Protein AF-0000000076560215 (afdb_homodimer)

Organism: NCBI:txid1051890

pLDDT: mean 86.24, std 16.16, range [36.88, 98.75]

Nearest PDB structures (foldseek):
  4l82-assembly2_D  TM=8.231E-01  e=1.586E-08  Rickettsia felis URRWXCal2
  2ed4-assembly1_B  TM=7.762E-01  e=2.927E-07  Thermus thermophilus HB8
  2r6v-assembly1_A  TM=8.006E-01  e=4.403E-07  Pyrococcus horikoshii OT3
  1i0s-assembly1_A  TM=8.193E-01  e=6.622E-07  Archaeoglobus fulgidus
  3b5m-assembly2_C  TM=7.493E-01  e=4.544E-04  Rhodopirellula baltica SH 1

Radius of gyration: 20.9 Å; Cα contacts (8 Å, |Δi|>4): 585; chains: 2; bounding box: 35×66×47 Å

Secondary structure (DSSP, 8-state):
--EEEEEESSSSGGGEEEEEESS-EEEE-SSS-EEEEEEESS-HHHHHHHHH--EEEEEEPSSHHHHHHHHHTTSPPPTT--GGGGS-SSS----SEEE-TTS-EEE-SSEEEEEEEEEEEEEEETTEEEEEEE-/--EEEEEESSSSGGGEEEEEESS-EEEE-SSS-EEEEEEESS-HHHHHHHHH--EEEEEEPSSHHHHHHHHHTTSPP-TT--GGGGS-SSSS---SEEEEGGGEEEE-SSEEEEEEEEEEEEEEETTEEEEEEE-

Foldseek 3Di:
DKKKKWFALALDQQRIAMAIFPAWDWDDPPPFTKIKGKDFPPASRVVRCVNGQKMKMFDFAPDPVSVLLNVLRHDGDDPPPGPCVSPPPPDPDDGLWDQDPSSITDGDPRTPDMDIWGWDDWDDDVRMIMTMITD/DKKKKWFALALDQQRIAMAIFPAWDWDDPPPFTKIKGKDFPPASRVVRCVNLQKMKMFDFAPDPVSVVLNVVRHDGDDPPPGPCVSVPPPDVDDGLWDQDPPSITDGDPRTPDMDIWGWDDWDDDVRMIMTMITD

Structure (mmCIF, N/CA/C/O backbone):
data_AF-0000000076560215-model_v1
#
loop_
_entity.id
_entity.type
_entity.pdbx_description
1 polymer 'Flavin reductase like domain-containing protein'
#
loop_
_atom_site.group_PDB
_atom_site.id
_atom_site.type_symbol
_atom_site.label_atom_id
_atom_site.label_alt_id
_atom_site.label_comp_id
_atom_site.label_asym_id
_atom_site.label_entity_id
_atom_site.label_seq_id
_atom_site.pdbx_PDB_ins_code
_atom_site.Cartn_x
_atom_site.Cartn_y
_atom_site.Cartn_z
_atom_site.occupancy
_atom_site.B_iso_or_equiv
_atom_site.auth_seq_id
_atom_site.auth_comp_id
_atom_site.auth_asym_id
_atom_site.auth_atom_id
_atom_site.pdbx_PDB_model_num
ATOM 1 N N . ILE A 1 1 ? 6.961 0.877 -9.594 1 72.88 1 ILE A N 1
ATOM 2 C CA . ILE A 1 1 ? 7.57 -0.447 -9.539 1 72.88 1 ILE A CA 1
ATOM 3 C C . ILE A 1 1 ? 6.508 -1.515 -9.789 1 72.88 1 ILE A C 1
ATOM 5 O O . ILE A 1 1 ? 5.383 -1.404 -9.297 1 72.88 1 ILE A O 1
ATOM 9 N N . VAL A 1 2 ? 6.82 -2.41 -10.797 1 89.69 2 VAL A N 1
ATOM 10 C CA . VAL A 1 2 ? 5.91 -3.512 -11.094 1 89.69 2 VAL A CA 1
ATOM 11 C C . VAL A 1 2 ? 6.359 -4.766 -10.344 1 89.69 2 VAL A C 1
ATOM 13 O O . VAL A 1 2 ? 7.531 -5.148 -10.406 1 89.69 2 VAL A O 1
ATOM 16 N N . VAL A 1 3 ? 5.418 -5.344 -9.594 1 95.75 3 VAL A N 1
ATOM 17 C CA . VAL A 1 3 ? 5.766 -6.492 -8.766 1 95.75 3 VAL A CA 1
ATOM 18 C C . VAL A 1 3 ? 4.82 -7.652 -9.07 1 95.75 3 VAL A C 1
ATOM 20 O O . VAL A 1 3 ? 3.605 -7.469 -9.148 1 95.75 3 VAL A O 1
ATOM 23 N N . ILE A 1 4 ? 5.41 -8.852 -9.273 1 94.88 4 ILE A N 1
ATOM 24 C CA . ILE A 1 4 ? 4.629 -10.07 -9.445 1 94.88 4 ILE A CA 1
ATOM 25 C C . ILE A 1 4 ? 4.895 -11.023 -8.281 1 94.88 4 ILE A C 1
ATOM 27 O O . ILE A 1 4 ? 6.051 -11.273 -7.93 1 94.88 4 ILE A O 1
ATOM 31 N N . LEU A 1 5 ? 3.863 -11.477 -7.723 1 96.19 5 LEU A N 1
ATOM 32 C CA . LEU A 1 5 ? 3.947 -12.461 -6.648 1 96.19 5 LEU A CA 1
ATOM 33 C C . LEU A 1 5 ? 3.637 -13.859 -7.172 1 96.19 5 LEU A C 1
ATOM 35 O O . LEU A 1 5 ? 2.701 -14.039 -7.953 1 96.19 5 LEU A O 1
ATOM 39 N N . THR A 1 6 ? 4.477 -14.844 -6.758 1 94.25 6 THR A N 1
ATOM 40 C CA . THR A 1 6 ? 4.223 -16.234 -7.109 1 94.25 6 THR A CA 1
ATOM 41 C C . THR A 1 6 ? 4.152 -17.109 -5.859 1 94.25 6 THR A C 1
ATOM 43 O O . THR A 1 6 ? 4.84 -16.844 -4.871 1 94.25 6 THR A O 1
ATOM 46 N N . THR A 1 7 ? 3.357 -18.109 -5.949 1 94.25 7 THR A N 1
ATOM 47 C CA . THR A 1 7 ? 3.238 -19.109 -4.898 1 94.25 7 THR A CA 1
ATOM 48 C C . THR A 1 7 ? 2.705 -20.422 -5.457 1 94.25 7 THR A C 1
ATOM 50 O O . THR A 1 7 ? 2.479 -20.547 -6.664 1 94.25 7 THR A O 1
ATOM 53 N N . SER A 1 8 ? 2.719 -21.391 -4.613 1 92.5 8 SER A N 1
ATOM 54 C CA . SER A 1 8 ? 2.189 -22.688 -5.031 1 92.5 8 SER A CA 1
ATOM 55 C C . SER A 1 8 ? 1.945 -23.594 -3.834 1 92.5 8 SER A C 1
ATOM 57 O O . SER A 1 8 ? 2.709 -23.578 -2.865 1 92.5 8 SER A O 1
ATOM 59 N N . THR A 1 9 ? 0.885 -24.406 -3.955 1 93.06 9 THR A N 1
ATOM 60 C CA . THR A 1 9 ? 0.621 -25.391 -2.912 1 93.06 9 THR A CA 1
ATOM 61 C C . THR A 1 9 ? 1.403 -26.688 -3.17 1 93.06 9 THR A C 1
ATOM 63 O O . THR A 1 9 ? 1.522 -27.531 -2.283 1 93.06 9 THR A O 1
ATOM 66 N N . SER A 1 10 ? 1.909 -26.859 -4.352 1 88.06 10 SER A N 1
ATOM 67 C CA . SER A 1 10 ? 2.74 -28.016 -4.707 1 88.06 10 SER A CA 1
ATOM 68 C C . SER A 1 10 ? 3.707 -27.656 -5.836 1 88.06 10 SER A C 1
ATOM 70 O O . SER A 1 10 ? 3.611 -26.594 -6.434 1 88.06 10 SER A O 1
ATOM 72 N N . PRO A 1 11 ? 4.637 -28.562 -6.113 1 84.88 11 PRO A N 1
ATOM 73 C CA . PRO A 1 11 ? 5.582 -28.297 -7.203 1 84.88 11 PRO A CA 1
ATOM 74 C C . PRO A 1 11 ? 4.949 -28.453 -8.586 1 84.88 11 PRO A C 1
ATOM 76 O O . PRO A 1 11 ? 5.559 -28.078 -9.586 1 84.88 11 PRO A O 1
ATOM 79 N N . ASN A 1 12 ? 3.725 -28.938 -8.641 1 84.06 12 ASN A N 1
ATOM 80 C CA . ASN A 1 12 ? 3.025 -29.109 -9.906 1 84.06 12 ASN A CA 1
ATOM 81 C C . ASN A 1 12 ? 2.58 -27.766 -10.484 1 84.06 12 ASN A C 1
ATOM 83 O O . ASN A 1 12 ? 1.913 -26.984 -9.805 1 84.06 12 ASN A O 1
ATOM 87 N N . PRO A 1 13 ? 2.936 -27.562 -11.75 1 83.62 13 PRO A N 1
ATOM 88 C CA . PRO A 1 13 ? 2.609 -26.281 -12.367 1 83.62 13 PRO A CA 1
ATOM 89 C C . PRO A 1 13 ? 1.118 -25.953 -12.305 1 83.62 13 PRO A C 1
ATOM 91 O O . PRO A 1 13 ? 0.738 -24.781 -12.289 1 83.62 13 PRO A O 1
ATOM 94 N N . ARG A 1 14 ? 0.317 -26.953 -12.281 1 82.88 14 ARG A N 1
ATOM 95 C CA . ARG A 1 14 ? -1.124 -26.734 -12.203 1 82.88 14 ARG A CA 1
ATOM 96 C C 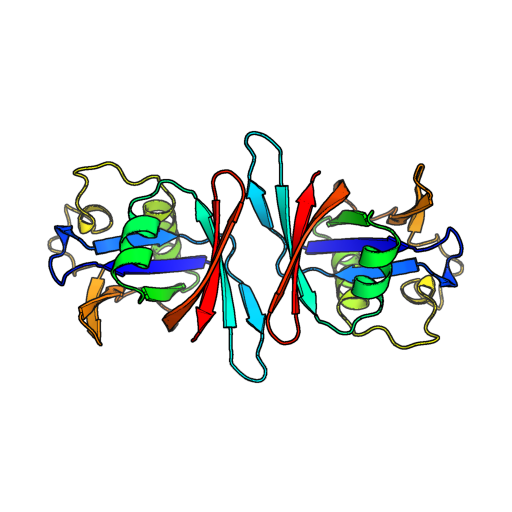. ARG A 1 14 ? -1.5 -26 -10.922 1 82.88 14 ARG A C 1
ATOM 98 O O . ARG A 1 14 ? -2.572 -25.391 -10.836 1 82.88 14 ARG A O 1
ATOM 105 N N . ASP A 1 15 ? -0.635 -26.016 -9.938 1 87.5 15 ASP A N 1
ATOM 106 C CA . ASP A 1 15 ? -0.91 -25.406 -8.633 1 87.5 15 ASP A CA 1
ATOM 107 C C . ASP A 1 15 ? -0.19 -24.078 -8.484 1 87.5 15 ASP A C 1
ATOM 109 O O . ASP A 1 15 ? -0.291 -23.422 -7.441 1 87.5 15 ASP A O 1
ATOM 113 N N . TRP A 1 16 ? 0.539 -23.688 -9.562 1 89.31 16 TRP A N 1
ATOM 114 C CA . TRP A 1 16 ? 1.247 -22.406 -9.516 1 89.31 16 TRP A CA 1
ATOM 115 C C . TRP A 1 16 ? 0.273 -21.25 -9.633 1 89.31 16 TRP A C 1
ATOM 117 O O . TRP A 1 16 ? -0.687 -21.297 -10.406 1 89.31 16 TRP A O 1
ATOM 127 N N . ARG A 1 17 ? 0.495 -20.281 -8.828 1 90.75 17 ARG A N 1
ATOM 128 C CA . ARG A 1 17 ? -0.299 -19.062 -8.844 1 90.75 17 ARG A CA 1
ATOM 129 C C . ARG A 1 17 ? 0.597 -17.828 -8.922 1 90.75 17 ARG A C 1
ATOM 131 O O . ARG A 1 17 ? 1.689 -17.812 -8.352 1 90.75 17 ARG A O 1
ATOM 138 N N . ALA A 1 18 ? 0.08 -16.844 -9.602 1 92.69 18 ALA A N 1
ATOM 139 C CA . ALA A 1 18 ? 0.77 -15.562 -9.688 1 92.69 18 ALA A CA 1
ATOM 140 C C . ALA A 1 18 ? -0.226 -14.414 -9.758 1 92.69 18 ALA A C 1
ATOM 142 O O . ALA A 1 18 ? -1.335 -14.57 -10.273 1 92.69 18 ALA A O 1
ATOM 143 N N . ILE A 1 19 ? 0.22 -13.336 -9.258 1 92.88 19 ILE A N 1
ATOM 144 C CA . ILE A 1 19 ? -0.602 -12.133 -9.344 1 92.88 19 ILE A CA 1
ATOM 145 C C . ILE A 1 19 ? 0.296 -10.898 -9.438 1 92.88 19 ILE A C 1
ATOM 147 O O . ILE A 1 19 ? 1.356 -10.852 -8.812 1 92.88 19 ILE A O 1
ATOM 151 N N . THR A 1 20 ? -0.086 -9.969 -10.219 1 94.38 20 THR A N 1
ATOM 152 C CA . THR A 1 20 ? 0.551 -8.656 -10.227 1 94.38 20 THR A CA 1
ATOM 153 C C . THR A 1 20 ? 0.022 -7.797 -9.078 1 94.38 20 THR A C 1
ATOM 155 O O . THR A 1 20 ? -1.19 -7.652 -8.914 1 94.38 20 THR A O 1
ATOM 158 N N . LEU A 1 21 ? 0.937 -7.262 -8.266 1 95.06 21 LEU A N 1
ATOM 159 C CA . LEU A 1 21 ? 0.563 -6.422 -7.137 1 95.06 21 LEU A CA 1
ATOM 160 C C . LEU A 1 21 ? 0.7 -4.945 -7.488 1 95.06 21 LEU A C 1
ATOM 162 O O . LEU A 1 21 ? 1.766 -4.5 -7.922 1 95.06 21 LEU A O 1
ATOM 166 N N . SER A 1 22 ? -0.312 -4.168 -7.285 1 90.62 22 SER A N 1
ATOM 167 C CA . SER A 1 22 ? -0.273 -2.725 -7.492 1 90.62 22 SER A CA 1
ATOM 168 C C . SER A 1 22 ? -0.154 -1.979 -6.168 1 90.62 22 SER A C 1
ATOM 170 O O . SER A 1 22 ? -0.005 -0.756 -6.148 1 90.62 22 SER A O 1
ATOM 172 N N . SER A 1 23 ? -0.219 -2.602 -5.145 1 94.69 23 SER A N 1
ATOM 173 C CA . SER A 1 23 ? -0.266 -2.002 -3.814 1 94.69 23 SER A CA 1
ATOM 174 C C . SER A 1 23 ? 0.98 -2.35 -3.006 1 94.69 23 SER A C 1
ATOM 176 O O . SER A 1 23 ? 1.051 -2.062 -1.81 1 94.69 23 SER A O 1
ATOM 178 N N . PHE A 1 24 ? 1.938 -2.887 -3.494 1 96.31 24 PHE A N 1
ATOM 179 C CA . PHE A 1 24 ? 3.133 -3.377 -2.814 1 96.31 24 PHE A CA 1
ATOM 180 C C . PHE A 1 24 ? 3.955 -2.221 -2.262 1 96.31 24 PHE A C 1
ATOM 182 O O . PHE A 1 24 ? 4.27 -1.274 -2.986 1 96.31 24 PHE A O 1
ATOM 189 N N . THR A 1 25 ? 4.305 -2.285 -0.941 1 96.12 25 THR A N 1
ATOM 190 C CA . THR A 1 25 ? 5.176 -1.276 -0.349 1 96.12 25 THR A CA 1
ATOM 191 C C . THR A 1 25 ? 5.98 -1.867 0.806 1 96.12 25 THR A C 1
ATOM 193 O O . THR A 1 25 ? 5.57 -2.861 1.411 1 96.12 25 THR A O 1
ATOM 196 N N . SER A 1 26 ? 7.105 -1.243 1.032 1 95.38 26 SER A N 1
ATOM 197 C CA . SER A 1 26 ? 7.824 -1.521 2.271 1 95.38 26 SER A CA 1
ATOM 198 C C . SER A 1 26 ? 7.055 -1.009 3.484 1 95.38 26 SER A C 1
ATOM 200 O O . SER A 1 26 ? 6.473 0.076 3.441 1 95.38 26 SER A O 1
ATOM 202 N N . LEU A 1 27 ? 7.047 -1.744 4.543 1 97 27 LEU A N 1
ATOM 203 C CA . LEU A 1 27 ? 6.258 -1.387 5.715 1 97 27 LEU A CA 1
ATOM 204 C C . LEU A 1 27 ? 7.16 -1.009 6.887 1 97 27 LEU A C 1
ATOM 206 O O . LEU A 1 27 ? 6.965 0.033 7.516 1 97 27 LEU A O 1
ATOM 210 N N . SER A 1 28 ? 8.086 -1.812 7.18 1 96.31 28 SER A N 1
ATOM 211 C CA . SER A 1 28 ? 8.992 -1.6 8.297 1 96.31 28 SER A CA 1
ATOM 212 C C . SER A 1 28 ? 10.383 -2.143 7.988 1 96.31 28 SER A C 1
ATOM 214 O O . SER A 1 28 ? 10.523 -3.143 7.281 1 96.31 28 SER A O 1
ATOM 216 N N . LEU A 1 29 ? 11.32 -1.493 8.477 1 94.31 29 LEU A N 1
ATOM 217 C CA . LEU A 1 29 ? 12.695 -1.965 8.32 1 94.31 29 LEU A CA 1
ATOM 218 C C . LEU A 1 29 ? 13.273 -2.414 9.656 1 94.31 29 LEU A C 1
ATOM 220 O O . LEU A 1 29 ? 14.258 -3.152 9.695 1 94.31 29 LEU A O 1
ATOM 224 N N . ASP A 1 30 ? 12.625 -1.899 10.711 1 91.44 30 ASP A N 1
ATOM 225 C CA . ASP A 1 30 ? 13.125 -2.193 12.047 1 91.44 30 ASP A CA 1
ATOM 226 C C . ASP A 1 30 ? 12 -2.668 12.969 1 91.44 30 ASP A C 1
ATOM 228 O O . ASP A 1 30 ? 10.906 -2.107 12.953 1 91.44 30 ASP A O 1
ATOM 232 N N . PRO A 1 31 ? 12.328 -3.699 13.758 1 93.88 31 PRO A N 1
ATOM 233 C CA . PRO A 1 31 ? 13.539 -4.508 13.852 1 93.88 31 PRO A CA 1
ATOM 234 C C . PRO A 1 31 ? 13.68 -5.496 12.688 1 93.88 31 PRO A C 1
ATOM 236 O O . PRO A 1 31 ? 14.789 -5.957 12.398 1 93.88 31 PRO A O 1
ATOM 239 N N . HIS A 1 32 ? 12.492 -5.961 12.078 1 95.12 32 HIS A N 1
ATOM 240 C CA . HIS A 1 32 ? 12.531 -6.844 10.922 1 95.12 32 HIS A CA 1
ATOM 241 C C . HIS A 1 32 ? 11.961 -6.16 9.68 1 95.12 32 HIS A C 1
ATOM 243 O O . HIS A 1 32 ? 10.953 -5.457 9.766 1 95.12 32 HIS A O 1
ATOM 249 N N . PRO A 1 33 ? 12.602 -6.41 8.562 1 97.62 33 PRO A N 1
ATOM 250 C CA . PRO A 1 33 ? 12.008 -5.871 7.34 1 97.62 33 PRO A CA 1
ATOM 251 C C . PRO A 1 33 ? 10.664 -6.512 7 1 97.62 33 PRO A C 1
ATOM 253 O O . PRO A 1 33 ? 10.555 -7.738 6.945 1 97.62 33 PRO A O 1
ATOM 256 N N . LEU A 1 34 ? 9.656 -5.691 6.828 1 98.38 34 LEU A N 1
ATOM 257 C CA . LEU A 1 34 ? 8.312 -6.129 6.492 1 98.38 34 LEU A CA 1
ATOM 258 C C . LEU A 1 34 ? 7.805 -5.422 5.234 1 98.38 34 LEU A C 1
ATOM 260 O O . LEU A 1 34 ? 8.117 -4.254 5.008 1 98.38 34 LEU A O 1
ATOM 264 N N . ILE A 1 35 ? 7.062 -6.133 4.48 1 98.31 35 ILE A N 1
ATOM 265 C CA . ILE A 1 35 ? 6.355 -5.566 3.34 1 98.31 35 ILE A CA 1
ATOM 266 C C . ILE A 1 35 ? 4.848 -5.746 3.527 1 98.31 35 ILE A C 1
ATOM 268 O O . ILE A 1 35 ? 4.41 -6.559 4.344 1 98.31 35 ILE A O 1
ATOM 272 N N . THR A 1 36 ? 4.102 -4.969 2.812 1 98.38 36 THR A N 1
ATOM 273 C CA . THR A 1 36 ? 2.648 -5.102 2.848 1 98.38 36 THR A CA 1
ATOM 274 C C . THR A 1 36 ? 2.057 -4.934 1.451 1 98.38 36 THR A C 1
ATOM 276 O O . THR A 1 36 ? 2.637 -4.254 0.602 1 98.38 36 THR A O 1
ATOM 279 N N . PHE A 1 37 ? 0.968 -5.578 1.188 1 97.88 37 PHE A N 1
ATOM 280 C CA . PHE A 1 37 ? 0.189 -5.457 -0.039 1 97.88 37 PHE A CA 1
ATOM 281 C C . PHE A 1 37 ? -1.239 -5.945 0.176 1 97.88 37 PHE A C 1
ATOM 283 O O . PHE A 1 37 ? -1.527 -6.621 1.167 1 97.88 37 PHE A O 1
ATOM 290 N N . ASN A 1 38 ? -2.055 -5.566 -0.762 1 97 38 ASN A N 1
ATOM 291 C CA . ASN A 1 38 ? -3.447 -6 -0.725 1 97 38 ASN A CA 1
ATOM 292 C C . ASN A 1 38 ? -3.732 -7.059 -1.787 1 97 38 ASN A C 1
ATOM 294 O O . ASN A 1 38 ? -3.219 -6.977 -2.904 1 97 38 ASN A O 1
ATOM 298 N N . VAL A 1 39 ? -4.598 -7.953 -1.416 1 95.81 39 VAL A N 1
ATOM 299 C CA . VAL A 1 39 ? -5.035 -8.977 -2.365 1 95.81 39 VAL A CA 1
ATOM 300 C C . VAL A 1 39 ? -6.559 -9.07 -2.354 1 95.81 39 VAL A C 1
ATOM 302 O O . VAL A 1 39 ? -7.172 -9.133 -1.286 1 95.81 39 VAL A O 1
ATOM 305 N N . LYS A 1 40 ? -7.094 -9.039 -3.545 1 93.81 40 LYS A N 1
ATOM 306 C CA . LYS A 1 40 ? -8.539 -9.227 -3.656 1 93.81 40 LYS A CA 1
ATOM 307 C C . LYS A 1 40 ? -8.945 -10.641 -3.248 1 93.81 40 LYS A C 1
ATOM 309 O O . LYS A 1 40 ? -8.273 -11.609 -3.609 1 93.81 40 LYS A O 1
ATOM 314 N N . THR A 1 41 ? -10.102 -10.734 -2.518 1 93.12 41 THR A N 1
ATOM 315 C CA . THR A 1 41 ? -10.648 -12.023 -2.133 1 93.12 41 THR A CA 1
ATOM 316 C C . THR A 1 41 ? -12.125 -12.117 -2.506 1 93.12 41 THR A C 1
ATOM 318 O O . THR A 1 41 ? -12.852 -11.125 -2.441 1 93.12 41 THR A O 1
ATOM 321 N N . PRO A 1 42 ? -12.602 -13.32 -2.887 1 91.62 42 PRO A N 1
ATOM 322 C CA . PRO A 1 42 ? -11.836 -14.562 -3.012 1 91.62 42 PRO A CA 1
ATOM 323 C C . PRO A 1 42 ? -10.93 -14.578 -4.238 1 91.62 42 PRO A C 1
ATOM 325 O O . PRO A 1 42 ? -11.203 -13.875 -5.223 1 91.62 42 PRO A O 1
ATOM 328 N N . SER A 1 43 ? -9.734 -15.219 -4.129 1 90.25 43 SER A N 1
ATOM 329 C CA . SER A 1 43 ? -8.836 -15.414 -5.258 1 90.25 43 SER A CA 1
ATOM 330 C C . SER A 1 43 ? -8.008 -16.688 -5.09 1 90.25 43 SER A C 1
ATOM 332 O O . SER A 1 43 ? -7.734 -17.109 -3.963 1 90.25 43 SER A O 1
ATOM 334 N N . ALA A 1 44 ? -7.656 -17.266 -6.18 1 89.12 44 ALA A N 1
ATOM 335 C CA . ALA A 1 44 ? -6.844 -18.484 -6.172 1 89.12 44 ALA A CA 1
ATOM 336 C C . ALA A 1 44 ? -5.48 -18.234 -5.539 1 89.12 44 ALA A C 1
ATOM 338 O O . ALA A 1 44 ? -4.945 -19.094 -4.836 1 89.12 44 ALA A O 1
ATOM 339 N N . CYS A 1 45 ? -4.996 -17.109 -5.766 1 93.25 45 CYS A N 1
ATOM 340 C CA . CYS A 1 45 ? -3.682 -16.781 -5.223 1 93.25 45 CYS A CA 1
ATOM 341 C C . CYS A 1 45 ? -3.736 -16.641 -3.707 1 93.25 45 CYS A C 1
ATOM 343 O O . CYS A 1 45 ? -2.887 -17.172 -2.996 1 93.25 45 CYS A O 1
ATOM 345 N N . ALA A 1 46 ? -4.727 -15.898 -3.25 1 94.88 46 ALA A N 1
ATOM 346 C CA . ALA A 1 46 ? -4.883 -15.742 -1.807 1 94.88 46 ALA A CA 1
ATOM 347 C C . ALA A 1 46 ? -5.023 -17.094 -1.122 1 94.88 46 ALA A C 1
ATOM 349 O O . ALA A 1 46 ? -4.379 -17.359 -0.103 1 94.88 46 ALA A O 1
ATOM 350 N N . THR A 1 47 ? -5.844 -17.969 -1.691 1 94.38 47 THR A N 1
ATOM 351 C CA . THR A 1 47 ? -6.059 -19.297 -1.144 1 94.38 47 THR A CA 1
ATOM 352 C C . THR A 1 47 ? -4.746 -20.078 -1.073 1 94.38 47 THR A C 1
ATOM 354 O O . THR A 1 47 ? -4.43 -20.672 -0.047 1 94.38 47 THR A O 1
ATOM 357 N N . ALA A 1 48 ? -3.994 -20 -2.127 1 93.75 48 ALA A N 1
ATOM 358 C CA . ALA A 1 48 ? -2.717 -20.703 -2.18 1 93.75 48 ALA A CA 1
ATOM 359 C C . ALA A 1 48 ? -1.732 -20.141 -1.162 1 93.75 48 ALA A C 1
ATOM 361 O O . ALA A 1 48 ? -0.984 -20.891 -0.528 1 93.75 48 ALA A O 1
ATOM 362 N N . MET A 1 49 ? -1.689 -18.859 -1.021 1 96.44 49 MET A N 1
ATOM 363 C CA . MET A 1 49 ? -0.781 -18.203 -0.08 1 96.44 49 MET A CA 1
ATOM 364 C C . MET A 1 49 ? -1.104 -18.609 1.354 1 96.44 49 MET A C 1
ATOM 366 O O . MET A 1 49 ? -0.198 -18.797 2.168 1 96.44 49 MET A O 1
ATOM 370 N N . HIS A 1 50 ? -2.385 -18.703 1.654 1 97.88 50 HIS A N 1
ATOM 371 C CA . HIS A 1 50 ? -2.781 -19.156 2.984 1 97.88 50 HIS A CA 1
ATOM 372 C C . HIS A 1 50 ? -2.326 -20.578 3.238 1 97.88 50 HIS A C 1
ATOM 374 O O . HIS A 1 50 ? -1.858 -20.906 4.332 1 97.88 50 HIS A O 1
ATOM 380 N N . ALA A 1 51 ? -2.492 -21.391 2.246 1 96.88 51 ALA A N 1
ATOM 381 C CA . ALA A 1 51 ? -2.176 -22.812 2.389 1 96.88 51 ALA A CA 1
ATOM 382 C C . ALA A 1 51 ? -0.668 -23.031 2.49 1 96.88 51 ALA A C 1
ATOM 384 O O . ALA A 1 51 ? -0.203 -23.828 3.305 1 96.88 51 ALA A O 1
ATOM 385 N N . ARG A 1 52 ? 0.078 -22.328 1.664 1 96.06 52 ARG A N 1
ATOM 386 C CA . ARG A 1 52 ? 1.516 -22.547 1.543 1 96.06 52 ARG A CA 1
ATOM 387 C C . ARG A 1 52 ? 2.283 -21.766 2.6 1 96.06 52 ARG A C 1
ATOM 389 O O . ARG A 1 52 ? 3.357 -22.188 3.037 1 96.06 52 ARG A O 1
ATOM 396 N N . ASN A 1 53 ? 1.838 -20.578 2.936 1 97.06 53 ASN A N 1
ATOM 397 C CA . ASN A 1 53 ? 2.471 -19.656 3.871 1 97.06 53 ASN A CA 1
ATOM 398 C C . ASN A 1 53 ? 3.867 -19.266 3.404 1 97.06 53 ASN A C 1
ATOM 400 O O . ASN A 1 53 ? 4.77 -19.078 4.223 1 97.06 53 ASN A O 1
ATOM 404 N N . ARG A 1 54 ? 4.102 -19.312 2.174 1 97.19 54 ARG A N 1
ATOM 405 C CA . ARG A 1 54 ? 5.32 -18.859 1.518 1 97.19 54 ARG A CA 1
ATOM 406 C C . ARG A 1 54 ? 5.027 -18.344 0.112 1 97.19 54 ARG A C 1
ATOM 408 O O . ARG A 1 54 ? 4.184 -18.906 -0.594 1 97.19 54 ARG A O 1
ATOM 415 N N . PHE A 1 55 ? 5.715 -17.328 -0.28 1 96.94 55 PHE A N 1
ATOM 416 C CA . PHE A 1 55 ? 5.605 -16.812 -1.641 1 96.94 55 PHE A CA 1
ATOM 417 C C . PHE A 1 55 ? 6.844 -16 -2.018 1 96.94 55 PHE A C 1
ATOM 419 O O . PHE A 1 55 ? 7.672 -15.695 -1.159 1 96.94 55 PHE A O 1
ATOM 426 N N . ILE A 1 56 ? 7.004 -15.781 -3.252 1 96.94 56 ILE A N 1
ATOM 427 C CA . ILE A 1 56 ? 8.102 -14.977 -3.77 1 96.94 56 ILE A CA 1
ATOM 428 C C . ILE A 1 56 ? 7.551 -13.695 -4.398 1 96.94 56 ILE A C 1
ATOM 430 O O . ILE A 1 56 ? 6.57 -13.742 -5.145 1 96.94 56 ILE A O 1
ATOM 434 N N . VAL A 1 57 ? 8.094 -12.609 -4.094 1 97.31 57 VAL A N 1
ATOM 435 C CA . VAL A 1 57 ? 7.793 -11.344 -4.754 1 97.31 57 VAL A CA 1
ATOM 436 C C . VAL A 1 57 ? 8.922 -10.992 -5.723 1 97.31 57 VAL A C 1
ATOM 438 O O . VAL A 1 57 ? 10.102 -11.039 -5.363 1 97.31 57 VAL A O 1
ATOM 441 N N . HIS A 1 58 ? 8.531 -10.68 -6.957 1 95.75 58 HIS A N 1
ATOM 442 C CA . HIS A 1 58 ? 9.492 -10.328 -8 1 95.75 58 HIS A CA 1
ATOM 443 C C . HIS A 1 58 ? 9.375 -8.852 -8.383 1 95.75 58 HIS A C 1
ATOM 445 O O . HIS A 1 58 ? 8.32 -8.406 -8.844 1 95.75 58 HIS A O 1
ATOM 451 N N . ALA A 1 59 ? 10.43 -8.086 -8.117 1 97.12 59 ALA A N 1
ATOM 452 C CA . ALA A 1 59 ? 10.523 -6.766 -8.734 1 97.12 59 ALA A CA 1
ATOM 453 C C . ALA A 1 59 ? 10.953 -6.871 -10.195 1 97.12 59 ALA A C 1
ATOM 455 O O . ALA A 1 59 ? 12.031 -7.391 -10.5 1 97.12 59 ALA A O 1
ATOM 456 N N . MET A 1 60 ? 10.125 -6.32 -11.055 1 95.56 60 MET A N 1
ATOM 457 C CA . MET A 1 60 ? 10.359 -6.531 -12.477 1 95.56 60 MET A CA 1
ATOM 458 C C . MET A 1 60 ? 11.242 -5.43 -13.055 1 95.56 60 MET A C 1
ATOM 460 O O . MET A 1 60 ? 11.25 -4.305 -12.539 1 95.56 60 MET A O 1
ATOM 464 N N . LEU A 1 61 ? 12.031 -5.805 -14.039 1 96.38 61 LEU A N 1
ATOM 465 C CA . LEU A 1 61 ? 12.789 -4.812 -14.797 1 96.38 61 LEU A CA 1
ATOM 466 C C . LEU A 1 61 ? 11.852 -3.896 -15.578 1 96.38 61 LEU A C 1
ATOM 468 O O . LEU A 1 61 ? 10.734 -4.285 -15.906 1 96.38 61 LEU A O 1
ATOM 472 N N . PRO A 1 62 ? 12.305 -2.689 -15.844 1 95.5 62 PRO A N 1
ATOM 473 C CA . PRO A 1 62 ? 11.453 -1.767 -16.609 1 95.5 62 PRO A CA 1
ATOM 474 C C . PRO A 1 62 ? 11.516 -2.004 -18.109 1 95.5 62 PRO A C 1
ATOM 476 O O . PRO A 1 62 ? 11.969 -1.134 -18.859 1 95.5 62 PRO A O 1
ATOM 479 N N . THR A 1 63 ? 11.062 -3.117 -18.562 1 95 63 THR A N 1
ATOM 480 C CA . THR A 1 63 ? 11.086 -3.51 -19.969 1 95 63 THR A CA 1
ATOM 481 C C . THR A 1 63 ? 9.664 -3.771 -20.484 1 95 63 THR A C 1
ATOM 483 O O . THR A 1 63 ? 8.742 -3.967 -19.688 1 95 63 THR A O 1
ATOM 486 N N . THR A 1 64 ? 9.547 -3.74 -21.766 1 92.94 64 THR A N 1
ATOM 487 C CA . THR A 1 64 ? 8.258 -4.043 -22.391 1 92.94 64 THR A CA 1
ATOM 488 C C . THR A 1 64 ? 7.832 -5.477 -22.078 1 92.94 64 THR A C 1
ATOM 490 O O . THR A 1 64 ? 6.652 -5.742 -21.844 1 92.94 64 THR A O 1
ATOM 493 N N . ARG A 1 65 ? 8.766 -6.328 -22.078 1 89.12 65 ARG A N 1
ATOM 494 C CA . ARG A 1 65 ? 8.469 -7.73 -21.797 1 89.12 65 ARG A CA 1
ATOM 495 C C . ARG A 1 65 ? 7.984 -7.906 -20.359 1 89.12 65 ARG A C 1
ATOM 497 O O . ARG A 1 65 ? 7.035 -8.656 -20.109 1 89.12 65 ARG A O 1
ATOM 504 N N . ALA A 1 66 ? 8.617 -7.258 -19.422 1 90 66 ALA A N 1
ATOM 505 C CA . ALA A 1 66 ? 8.172 -7.289 -18.031 1 90 66 ALA A CA 1
ATOM 506 C C . ALA A 1 66 ? 6.754 -6.754 -17.891 1 90 66 ALA A C 1
ATOM 508 O O . ALA A 1 66 ? 5.945 -7.305 -17.125 1 90 66 ALA A O 1
ATOM 509 N N . ALA A 1 67 ? 6.465 -5.723 -18.609 1 90.38 67 ALA A N 1
ATOM 510 C CA . ALA A 1 67 ? 5.121 -5.148 -18.594 1 90.38 67 ALA A CA 1
ATOM 511 C C . ALA A 1 67 ? 4.094 -6.148 -19.109 1 90.38 67 ALA A C 1
ATOM 513 O O . ALA A 1 67 ? 2.973 -6.219 -18.594 1 90.38 67 ALA A O 1
ATOM 514 N N . ASP A 1 68 ? 4.465 -6.828 -20.109 1 85.75 68 ASP A N 1
ATOM 515 C CA . ASP A 1 68 ? 3.596 -7.859 -20.672 1 85.75 68 ASP A CA 1
ATOM 516 C C . ASP A 1 68 ? 3.305 -8.945 -19.641 1 85.75 68 ASP A C 1
ATOM 518 O O . ASP A 1 68 ? 2.162 -9.391 -19.5 1 85.75 68 ASP A O 1
ATOM 522 N N . PHE A 1 69 ? 4.328 -9.305 -18.875 1 83.88 69 PHE A N 1
ATOM 523 C CA . PHE A 1 69 ? 4.148 -10.281 -17.812 1 83.88 69 PHE A CA 1
ATOM 524 C C . PHE A 1 69 ? 3.164 -9.766 -16.766 1 83.88 69 PHE A C 1
ATOM 526 O O . PHE A 1 69 ? 2.238 -10.477 -16.375 1 83.88 69 PHE A O 1
ATOM 533 N N . ALA A 1 70 ? 3.354 -8.594 -16.359 1 88.88 70 ALA A N 1
ATOM 534 C CA . ALA A 1 70 ? 2.525 -7.996 -15.305 1 88.88 70 ALA A CA 1
ATOM 535 C C . ALA A 1 70 ? 1.063 -7.93 -15.734 1 88.88 70 ALA A C 1
ATOM 537 O O . ALA A 1 70 ? 0.161 -8.188 -14.938 1 88.88 70 ALA A O 1
ATOM 538 N N . ALA A 1 71 ? 0.859 -7.609 -16.969 1 87.44 71 ALA A N 1
ATOM 539 C CA . ALA A 1 71 ? -0.5 -7.516 -17.5 1 87.44 71 ALA A CA 1
ATOM 540 C C . ALA A 1 71 ? -1.199 -8.867 -17.453 1 87.44 71 ALA A C 1
ATOM 542 O O . ALA A 1 71 ? -2.391 -8.953 -17.141 1 87.44 71 ALA A O 1
ATOM 543 N N . ARG A 1 72 ? -0.481 -9.867 -17.688 1 82.94 72 ARG A N 1
ATOM 544 C CA . ARG A 1 72 ? -1.025 -11.219 -17.703 1 82.94 72 ARG A CA 1
ATOM 545 C C . ARG A 1 72 ? -1.49 -11.648 -16.328 1 82.94 72 ARG A C 1
ATOM 547 O O . ARG A 1 72 ? -2.52 -12.312 -16.188 1 82.94 72 ARG A O 1
ATOM 554 N N . PHE A 1 73 ? -0.772 -11.203 -15.328 1 87 73 PHE A N 1
ATOM 555 C CA . PHE A 1 73 ? -1.063 -11.672 -13.977 1 87 73 PHE A CA 1
ATOM 556 C C . PHE A 1 73 ? -1.924 -10.656 -13.227 1 87 73 PHE A C 1
ATOM 558 O O . PHE A 1 73 ? -2.135 -10.789 -12.023 1 87 73 PHE A O 1
ATOM 565 N N . SER A 1 74 ? -2.309 -9.641 -13.891 1 83.81 74 SER A N 1
ATOM 566 C CA . SER A 1 74 ? -3.209 -8.672 -13.281 1 83.81 74 SER A CA 1
ATOM 567 C C . SER A 1 74 ? -4.668 -9.055 -13.5 1 83.81 74 SER A C 1
ATOM 569 O O . SER A 1 74 ? -5.57 -8.438 -12.938 1 83.81 74 SER A O 1
ATOM 571 N N . LEU A 1 75 ? -4.879 -10.094 -14.219 1 73 75 LEU A N 1
ATOM 572 C CA . LEU A 1 75 ? -6.227 -10.539 -14.57 1 73 75 LEU A CA 1
ATOM 573 C C . LEU A 1 75 ? -6.695 -11.648 -13.641 1 73 75 LEU A C 1
ATOM 575 O O . LEU A 1 75 ? -5.875 -12.406 -13.109 1 73 75 LEU A O 1
ATOM 579 N N . PRO A 1 76 ? -8.031 -11.656 -13.398 1 69.44 76 PRO A N 1
ATOM 580 C CA . PRO A 1 76 ? -8.555 -12.75 -12.57 1 69.44 76 PRO A CA 1
ATOM 581 C C . PRO A 1 76 ? -8.211 -14.125 -13.133 1 69.44 76 PRO A C 1
ATOM 583 O O . PRO A 1 76 ? -8.203 -14.312 -14.352 1 69.44 76 PRO A O 1
ATOM 586 N N . TYR A 1 77 ? -7.832 -14.922 -12.156 1 63.97 77 TYR A N 1
ATOM 587 C CA . TYR A 1 77 ? -7.531 -16.297 -12.547 1 63.97 77 TYR A CA 1
ATOM 588 C C . TYR A 1 77 ? -8.781 -17 -13.07 1 63.97 77 TYR A C 1
ATOM 590 O O . TYR A 1 77 ? -9.875 -16.828 -12.516 1 63.97 77 TYR A O 1
ATOM 598 N N . VAL A 1 78 ? -8.703 -17.547 -14.258 1 59.41 78 VAL A N 1
ATOM 599 C CA . VAL A 1 78 ? -9.75 -18.406 -14.789 1 59.41 78 VAL A CA 1
ATOM 600 C C . VAL A 1 78 ? -9.391 -19.875 -14.547 1 59.41 78 VAL A C 1
ATOM 602 O O . VAL A 1 78 ? -8.312 -20.328 -14.938 1 59.41 78 VAL A O 1
ATOM 605 N N . PRO A 1 79 ? -10.305 -20.5 -13.695 1 59.25 79 PRO A N 1
ATOM 606 C CA . PRO A 1 79 ? -10.047 -21.922 -13.5 1 59.25 79 PRO A CA 1
ATOM 607 C C . PRO A 1 79 ? -9.727 -22.656 -14.805 1 59.25 79 PRO A C 1
ATOM 609 O O . PRO A 1 79 ? -10.367 -22.391 -15.828 1 59.25 79 PRO A O 1
ATOM 612 N N . GLY A 1 80 ? -8.75 -23.547 -14.789 1 57.81 80 GLY A N 1
ATOM 613 C CA . GLY A 1 80 ? -8.367 -24.328 -15.961 1 57.81 80 GLY A CA 1
ATOM 614 C C . GLY A 1 80 ? -7.289 -23.656 -16.797 1 57.81 80 GLY A C 1
ATOM 615 O O . GLY A 1 80 ? -6.719 -24.281 -17.688 1 57.81 80 GLY A O 1
ATOM 616 N N . GLN A 1 81 ? -7.258 -22.438 -16.562 1 57.25 81 GLN A N 1
ATOM 617 C CA . GLN A 1 81 ? -6.18 -21.781 -17.281 1 57.25 81 GLN A CA 1
ATOM 618 C C . GLN A 1 81 ? -4.84 -21.969 -16.578 1 57.25 81 GLN A C 1
ATOM 620 O O . GLN A 1 81 ? -4.723 -21.688 -15.383 1 57.25 81 GLN A O 1
ATOM 625 N N . ASP A 1 82 ? -4.133 -23.016 -17.047 1 52.91 82 ASP A N 1
ATOM 626 C CA . ASP A 1 82 ? -2.826 -23.375 -16.484 1 52.91 82 ASP A CA 1
ATOM 627 C C . ASP A 1 82 ? -1.943 -22.141 -16.344 1 52.91 82 ASP A C 1
ATOM 629 O O . ASP A 1 82 ? -2.07 -21.188 -17.109 1 52.91 82 ASP A O 1
ATOM 633 N N . TRP A 1 83 ? -1.46 -21.969 -15.148 1 56 83 TRP A N 1
ATOM 634 C CA . TRP A 1 83 ? -0.417 -20.969 -14.93 1 56 83 TRP A CA 1
ATOM 635 C C . TRP A 1 83 ? 0.565 -20.938 -16.094 1 56 83 TRP A C 1
ATOM 637 O O . TRP A 1 83 ? 1.299 -19.969 -16.281 1 56 83 TRP A O 1
ATOM 647 N N . LYS A 1 84 ? 0.495 -22.141 -16.859 1 48.81 84 LYS A N 1
ATOM 648 C CA . LYS A 1 84 ? 1.36 -22.25 -18.016 1 48.81 84 LYS A CA 1
ATOM 649 C C . LYS A 1 84 ? 1.094 -21.109 -19.016 1 48.81 84 LYS A C 1
ATOM 651 O O . LYS A 1 84 ? 2 -20.672 -19.719 1 48.81 84 LYS A O 1
ATOM 656 N N . TYR A 1 85 ? -0.129 -20.875 -19.156 1 47.47 85 TYR A N 1
ATOM 657 C CA . TYR A 1 85 ? -0.497 -19.875 -20.156 1 47.47 85 TYR A CA 1
ATOM 658 C C . TYR A 1 85 ? 0.035 -18.5 -19.781 1 47.47 85 TYR A C 1
ATOM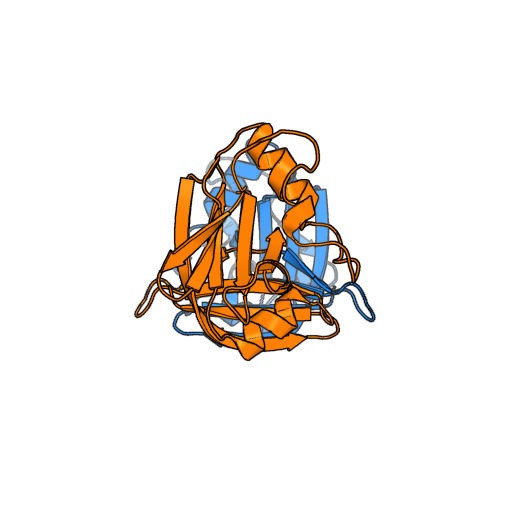 660 O O . TYR A 1 85 ? -0.076 -17.562 -20.578 1 47.47 85 TYR A O 1
ATOM 668 N N . ALA A 1 86 ? 0.087 -18.234 -18.547 1 46.25 86 ALA A N 1
ATOM 669 C CA . ALA A 1 86 ? 0.953 -17.078 -18.359 1 46.25 86 ALA A CA 1
ATOM 670 C C . ALA A 1 86 ? 2.246 -17.219 -19.156 1 46.25 86 ALA A C 1
ATOM 672 O O . ALA A 1 86 ? 3.152 -16.391 -19.031 1 46.25 86 ALA A O 1
ATOM 673 N N . VAL A 1 87 ? 2.418 -18.469 -19.75 1 41.12 87 VAL A N 1
ATOM 674 C CA . VAL A 1 87 ? 3.449 -18.812 -20.719 1 41.12 87 VAL A CA 1
ATOM 675 C C . VAL A 1 87 ? 2.982 -18.422 -22.125 1 41.12 87 VAL A C 1
ATOM 677 O O . VAL A 1 87 ? 1.789 -18.469 -22.422 1 41.12 87 VAL A O 1
ATOM 680 N N . ARG A 1 88 ? 3.514 -17.719 -22.812 1 41.59 88 ARG A N 1
ATOM 681 C CA . ARG A 1 88 ? 3.225 -17.422 -24.203 1 41.59 88 ARG A CA 1
ATOM 682 C C . ARG A 1 88 ? 2.727 -18.672 -24.938 1 41.59 88 ARG A C 1
ATOM 684 O O . ARG A 1 88 ? 3.348 -19.734 -24.859 1 41.59 88 ARG A O 1
ATOM 691 N N . PRO A 1 89 ? 1.52 -18.781 -25.375 1 37.97 89 PRO A N 1
ATOM 692 C CA . PRO A 1 89 ? 1.064 -19.875 -26.219 1 37.97 89 PRO A CA 1
ATOM 693 C C . PRO A 1 89 ? 2.107 -20.297 -27.25 1 37.97 89 PRO A C 1
ATOM 695 O O . PRO A 1 89 ? 2.332 -21.484 -27.469 1 37.97 89 PRO A O 1
ATOM 698 N N . ASN A 1 90 ? 2.119 -19.594 -28.406 1 40.09 90 ASN A N 1
ATOM 699 C CA . ASN A 1 90 ? 2.758 -19.984 -29.656 1 40.09 90 ASN A CA 1
ATOM 700 C C . ASN A 1 90 ? 4.207 -20.406 -29.438 1 40.09 90 ASN A C 1
ATOM 702 O O . ASN A 1 90 ? 4.895 -20.797 -30.391 1 40.09 90 ASN A O 1
ATOM 706 N N . SER A 1 91 ? 5.105 -19.766 -28.672 1 40.69 91 SER A N 1
ATOM 707 C CA . SER A 1 91 ? 6.52 -20.094 -28.828 1 40.69 91 SER A CA 1
ATOM 708 C C . SER A 1 91 ? 6.879 -21.375 -28.094 1 40.69 91 SER A C 1
ATOM 710 O O . SER A 1 91 ? 6.328 -21.672 -27.031 1 40.69 91 SER A O 1
ATOM 712 N N . VAL A 1 92 ? 7.262 -22.484 -28.594 1 41.69 92 VAL A N 1
ATOM 713 C CA . VAL A 1 92 ? 8.023 -23.609 -28.078 1 41.69 92 VAL A CA 1
ATOM 714 C C . VAL A 1 92 ? 8.562 -23.266 -26.688 1 41.69 92 VAL A C 1
ATOM 716 O O . VAL A 1 92 ? 9.414 -23.984 -26.156 1 41.69 92 VAL A O 1
ATOM 719 N N . GLU A 1 93 ? 8.867 -21.922 -26.109 1 45.09 93 GLU A N 1
ATOM 720 C CA . GLU A 1 93 ? 9.867 -21.156 -25.375 1 45.09 93 GLU A CA 1
ATOM 721 C C . GLU A 1 93 ? 9.797 -21.469 -23.875 1 45.09 93 GLU A C 1
ATOM 723 O O . GLU A 1 93 ? 8.812 -22.031 -23.391 1 45.09 93 GLU A O 1
ATOM 728 N N . GLN A 1 94 ? 10.773 -20.953 -23.141 1 54.25 94 GLN A N 1
ATOM 729 C CA . GLN A 1 94 ? 11.352 -21.125 -21.812 1 54.25 94 GLN A CA 1
ATOM 730 C C . GLN A 1 94 ? 10.344 -20.781 -20.719 1 54.25 94 GLN A C 1
ATOM 732 O O . GLN A 1 94 ? 9.609 -19.797 -20.828 1 54.25 94 GLN A O 1
ATOM 737 N N . PRO A 1 95 ? 10.055 -21.828 -20 1 61.66 95 PRO A N 1
ATOM 738 C CA . PRO A 1 95 ? 9.195 -21.594 -18.844 1 61.66 95 PRO A CA 1
ATOM 739 C C . PRO A 1 95 ? 9.414 -20.203 -18.219 1 61.66 95 PRO A C 1
ATOM 741 O O . PRO A 1 95 ? 10.547 -19.719 -18.172 1 61.66 95 PRO A O 1
ATOM 744 N N . LEU A 1 96 ? 8.219 -19.484 -18.062 1 75.44 96 LEU A N 1
ATOM 745 C CA . LEU A 1 96 ? 8.297 -18.188 -17.406 1 75.44 96 LEU A CA 1
ATOM 746 C C . LEU A 1 96 ? 8.82 -18.344 -15.977 1 75.44 96 LEU A C 1
ATOM 748 O O . LEU A 1 96 ? 9.32 -17.375 -15.391 1 75.44 96 LEU A O 1
ATOM 752 N N . ALA A 1 97 ? 8.664 -19.688 -15.57 1 80.56 97 ALA A N 1
ATOM 753 C CA . ALA A 1 97 ? 9.047 -19.891 -14.172 1 80.56 97 ALA A CA 1
ATOM 754 C C . ALA A 1 97 ? 9.727 -21.25 -13.977 1 80.56 97 ALA A C 1
ATOM 756 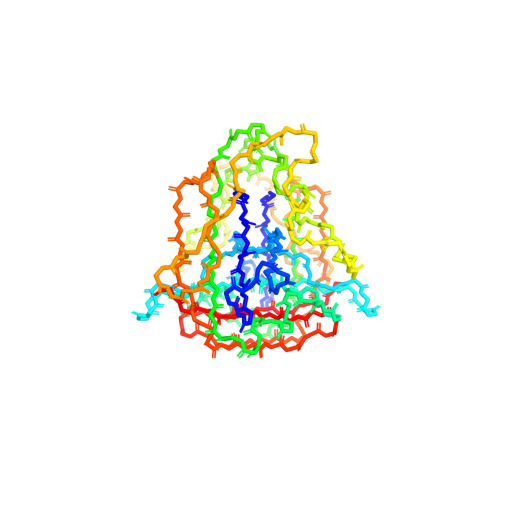O O . ALA A 1 97 ? 9.578 -22.156 -14.805 1 80.56 97 ALA A O 1
ATOM 757 N N . TYR A 1 98 ? 10.539 -21.312 -13.008 1 81.56 98 TYR A N 1
ATOM 758 C CA . TYR A 1 98 ? 11.195 -22.531 -12.539 1 81.56 98 TYR A CA 1
ATOM 759 C C . TYR A 1 98 ? 10.938 -22.766 -11.055 1 81.56 98 TYR A C 1
ATOM 761 O O . TYR A 1 98 ? 10.508 -21.844 -10.352 1 81.56 98 TYR A O 1
ATOM 769 N N . ILE A 1 99 ? 11.062 -23.984 -10.711 1 82.88 99 ILE A N 1
ATOM 770 C CA . ILE A 1 99 ? 10.914 -24.312 -9.289 1 82.88 99 ILE A CA 1
ATOM 771 C C . ILE A 1 99 ? 12.172 -23.891 -8.539 1 82.88 99 ILE A C 1
ATOM 773 O O . ILE A 1 99 ? 13.289 -24.281 -8.898 1 82.88 99 ILE A O 1
ATOM 777 N N . HIS A 1 100 ? 11.938 -23.078 -7.539 1 81.88 100 HIS A N 1
ATOM 778 C CA . HIS A 1 100 ? 13.016 -22.625 -6.668 1 81.88 100 HIS A CA 1
ATOM 779 C C . HIS A 1 100 ? 13.25 -23.594 -5.52 1 81.88 100 HIS A C 1
ATOM 781 O O . HIS A 1 100 ? 12.445 -24.5 -5.297 1 81.88 100 HIS A O 1
ATOM 787 N N . LEU A 1 101 ? 14.32 -23.406 -4.797 1 75.25 101 LEU A N 1
ATOM 788 C CA . LEU A 1 101 ? 14.797 -24.281 -3.732 1 75.25 101 LEU A CA 1
ATOM 789 C C . LEU A 1 101 ? 13.68 -24.578 -2.732 1 75.25 101 LEU A C 1
ATOM 791 O O . LEU A 1 101 ? 13.531 -25.719 -2.279 1 75.25 101 LEU A O 1
ATOM 795 N N . ASP A 1 102 ? 12.758 -23.734 -2.502 1 81.75 102 ASP A N 1
ATOM 796 C CA . ASP A 1 102 ? 11.695 -23.969 -1.53 1 81.75 102 ASP A CA 1
ATOM 797 C C . ASP A 1 102 ? 10.422 -24.453 -2.219 1 81.75 102 ASP A C 1
ATOM 799 O O . ASP A 1 102 ? 9.32 -24.281 -1.688 1 81.75 102 ASP A O 1
ATOM 803 N N . ASN A 1 103 ? 10.609 -25 -3.512 1 89.38 103 ASN A N 1
ATOM 804 C CA . ASN A 1 103 ? 9.523 -25.578 -4.297 1 89.38 103 ASN A CA 1
ATOM 805 C C . ASN A 1 103 ? 8.469 -24.531 -4.66 1 89.38 103 ASN A C 1
ATOM 807 O O . ASN A 1 103 ? 7.273 -24.828 -4.676 1 89.38 103 ASN A O 1
ATOM 811 N N . LEU A 1 104 ? 8.914 -23.375 -4.691 1 93.25 104 LEU A N 1
ATOM 812 C CA . LEU A 1 104 ? 8.055 -22.312 -5.172 1 93.25 104 LEU A CA 1
ATOM 813 C C . LEU A 1 104 ? 8.398 -21.938 -6.613 1 93.25 104 LEU A C 1
ATOM 815 O O . LEU A 1 104 ? 9.562 -22 -7.012 1 93.25 104 LEU A O 1
ATOM 819 N N . PRO A 1 105 ? 7.398 -21.609 -7.371 1 92.25 105 PRO A N 1
ATOM 820 C CA . PRO A 1 105 ? 7.703 -21.125 -8.719 1 92.25 105 PRO A CA 1
ATOM 821 C C . PRO A 1 105 ? 8.344 -19.75 -8.719 1 92.25 105 PRO A C 1
ATOM 823 O O . PRO A 1 105 ? 7.859 -18.828 -8.047 1 92.25 105 PRO A O 1
ATOM 826 N N . ALA A 1 106 ? 9.453 -19.625 -9.398 1 92.62 106 ALA A N 1
ATOM 827 C CA . ALA A 1 106 ? 10.148 -18.359 -9.531 1 92.62 106 ALA A CA 1
ATOM 828 C C . ALA A 1 106 ? 10.273 -17.953 -11 1 92.62 106 ALA A C 1
ATOM 830 O O . ALA A 1 106 ? 10.617 -18.781 -11.852 1 92.62 106 ALA A O 1
ATOM 831 N N . LEU A 1 107 ? 9.914 -16.672 -11.258 1 89.75 107 LEU A N 1
ATOM 832 C CA . LEU A 1 107 ? 10.094 -16.172 -12.617 1 89.75 107 LEU A CA 1
ATOM 833 C C . LEU A 1 107 ? 11.578 -16.078 -12.961 1 89.75 107 LEU A C 1
ATOM 835 O O . LEU A 1 107 ? 12.391 -15.68 -12.125 1 89.75 107 LEU A O 1
ATOM 839 N N . TRP A 1 108 ? 11.906 -16.375 -14.156 1 83.94 108 TRP A N 1
ATOM 840 C CA . TRP A 1 108 ? 13.305 -16.484 -14.547 1 83.94 108 TRP A CA 1
ATOM 841 C C . TRP A 1 108 ? 13.766 -15.242 -15.289 1 83.94 108 TRP A C 1
ATOM 843 O O . TRP A 1 108 ? 14.945 -14.875 -15.242 1 83.94 108 TRP A O 1
ATOM 853 N N . GLU A 1 109 ? 12.922 -14.609 -15.93 1 86.25 109 GLU A N 1
ATOM 854 C CA . GLU A 1 109 ? 13.32 -13.5 -16.797 1 86.25 109 GLU A CA 1
ATOM 855 C C . GLU A 1 109 ? 12.695 -12.188 -16.344 1 86.25 109 GLU A C 1
ATOM 857 O O . GLU A 1 109 ? 11.688 -12.188 -15.641 1 86.25 109 GLU A O 1
ATOM 862 N N . GLU A 1 110 ? 13.367 -11.117 -16.719 1 91.75 110 GLU A N 1
ATOM 863 C CA . GLU A 1 110 ? 12.852 -9.758 -16.562 1 91.75 110 GLU A CA 1
ATOM 864 C C . GLU A 1 110 ? 12.688 -9.391 -15.094 1 91.75 110 GLU A C 1
ATOM 866 O O . GLU A 1 110 ? 11.758 -8.664 -14.734 1 91.75 110 GLU A O 1
ATOM 871 N N . VAL A 1 111 ? 13.469 -10.109 -14.242 1 94.5 111 VAL A N 1
ATOM 872 C CA . VAL A 1 111 ? 13.352 -9.883 -12.805 1 94.5 111 VAL A CA 1
ATOM 873 C C . VAL A 1 111 ? 14.578 -9.125 -12.305 1 94.5 111 VAL A C 1
ATOM 875 O O . VAL A 1 111 ? 15.719 -9.516 -12.578 1 94.5 111 VAL A O 1
ATOM 878 N N . MET A 1 112 ? 14.328 -8.023 -11.641 1 96.75 112 MET A N 1
ATOM 879 C CA . MET A 1 112 ? 15.406 -7.246 -11.047 1 96.75 112 MET A CA 1
ATOM 880 C C . MET A 1 112 ? 15.922 -7.914 -9.773 1 96.75 112 MET A C 1
ATOM 882 O O . MET A 1 112 ? 17.125 -8.109 -9.609 1 96.75 112 MET A O 1
ATOM 886 N N . PHE A 1 113 ? 15.039 -8.312 -8.852 1 96.56 113 PHE A N 1
ATOM 887 C CA . PHE A 1 113 ? 15.383 -9.07 -7.652 1 96.56 113 PHE A CA 1
ATOM 888 C C . PHE A 1 113 ? 14.172 -9.828 -7.133 1 96.56 113 PHE A C 1
ATOM 890 O O . PHE A 1 113 ? 13.039 -9.586 -7.57 1 96.56 113 PHE A O 1
ATOM 897 N N . ARG A 1 114 ? 14.398 -10.758 -6.289 1 96.44 114 ARG A N 1
ATOM 898 C CA . ARG A 1 114 ? 13.375 -11.594 -5.676 1 96.44 114 ARG A CA 1
ATOM 899 C C . ARG A 1 114 ? 13.422 -11.5 -4.152 1 96.44 114 ARG A C 1
ATOM 901 O O . ARG A 1 114 ? 14.508 -11.461 -3.564 1 96.44 114 ARG A O 1
ATOM 908 N N . LEU A 1 115 ? 12.289 -11.461 -3.592 1 96.94 115 LEU A N 1
ATOM 909 C CA . LEU A 1 115 ? 12.141 -11.555 -2.143 1 96.94 115 LEU A CA 1
ATOM 910 C C . LE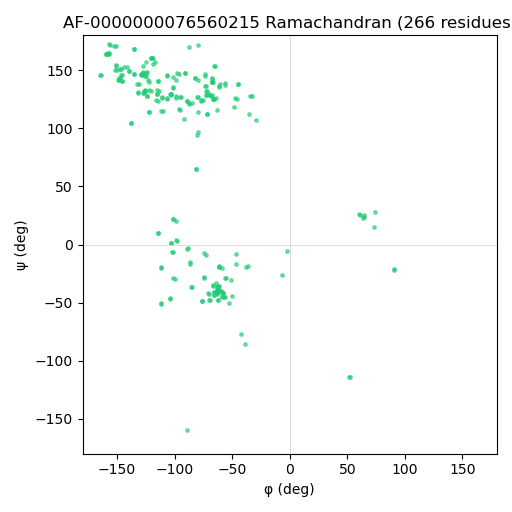U A 1 115 ? 11.406 -12.828 -1.749 1 96.94 115 LEU A C 1
ATOM 912 O O . LEU A 1 115 ? 10.305 -13.094 -2.244 1 96.94 115 LEU A O 1
ATOM 916 N N . TYR A 1 116 ? 12.016 -13.562 -0.959 1 97 116 TYR A N 1
ATOM 917 C CA . TYR A 1 116 ? 11.367 -14.742 -0.39 1 97 116 TYR A CA 1
ATOM 918 C C . TYR A 1 116 ? 10.641 -14.391 0.907 1 97 116 TYR A C 1
ATOM 920 O O . TYR A 1 116 ? 11.266 -13.938 1.87 1 97 116 TYR A O 1
ATOM 928 N N . CYS A 1 117 ? 9.359 -14.688 0.908 1 97.69 117 CYS A N 1
ATOM 929 C CA . CYS A 1 117 ? 8.547 -14.047 1.933 1 97.69 117 CYS A CA 1
ATOM 930 C C . CYS A 1 117 ? 7.742 -15.086 2.715 1 97.69 117 CYS A C 1
ATOM 932 O O . CYS A 1 117 ? 7.312 -16.094 2.156 1 97.69 117 CYS A O 1
ATOM 934 N N . THR A 1 118 ? 7.547 -14.742 3.971 1 97.75 118 THR A N 1
ATOM 935 C CA . THR A 1 118 ? 6.656 -15.469 4.863 1 97.75 118 THR A CA 1
ATOM 936 C C . THR A 1 118 ? 5.598 -14.547 5.453 1 97.75 118 THR A C 1
ATOM 938 O O . THR A 1 118 ? 5.93 -13.492 6.012 1 97.75 118 THR A O 1
ATOM 941 N N . PRO A 1 119 ? 4.355 -14.953 5.324 1 97.94 119 PRO A N 1
ATOM 942 C CA . PRO A 1 119 ? 3.322 -14.094 5.918 1 97.94 119 PRO A CA 1
ATOM 943 C C . PRO A 1 119 ? 3.473 -13.945 7.43 1 97.94 119 PRO A C 1
ATOM 945 O O . PRO A 1 119 ? 3.814 -14.914 8.117 1 97.94 119 PRO A O 1
ATOM 948 N N . GLU A 1 120 ? 3.322 -12.734 7.844 1 97.25 120 GLU A N 1
ATOM 949 C CA . GLU A 1 120 ? 3.318 -12.453 9.281 1 97.25 120 GLU A CA 1
ATOM 950 C C . GLU A 1 120 ? 1.901 -12.195 9.789 1 97.25 120 GLU A C 1
ATOM 952 O O . GLU A 1 120 ? 1.528 -12.672 10.859 1 97.25 120 GLU A O 1
ATOM 957 N N . ARG A 1 121 ? 1.167 -11.406 9.094 1 97 121 ARG A N 1
ATOM 958 C CA . ARG A 1 121 ? -0.197 -11.031 9.445 1 97 121 ARG A CA 1
ATOM 959 C C . ARG A 1 121 ? -1.054 -10.844 8.195 1 97 121 ARG A C 1
ATOM 961 O O . ARG A 1 121 ? -0.579 -10.336 7.18 1 97 121 ARG A O 1
ATOM 968 N N . THR A 1 122 ? -2.318 -11.305 8.289 1 98.19 122 THR A N 1
ATOM 969 C CA . THR A 1 122 ? -3.305 -11.039 7.25 1 98.19 122 THR A CA 1
ATOM 970 C C . THR A 1 122 ? -4.566 -10.422 7.848 1 98.19 122 THR A C 1
ATOM 972 O O . THR A 1 122 ? -5.109 -10.938 8.828 1 98.19 122 THR A O 1
ATOM 975 N N . ILE A 1 123 ? -5.035 -9.367 7.305 1 98.06 123 ILE A N 1
ATOM 976 C CA . ILE A 1 123 ? -6.176 -8.641 7.84 1 98.06 123 ILE A CA 1
ATOM 977 C C . ILE A 1 123 ? -7.277 -8.555 6.785 1 98.06 123 ILE A C 1
ATOM 979 O O . ILE A 1 123 ? -7.121 -7.883 5.766 1 98.06 123 ILE A O 1
ATOM 983 N N . PRO A 1 124 ? -8.391 -9.203 7.039 1 97.38 124 PRO A N 1
ATOM 984 C CA . PRO A 1 124 ? -9.508 -9.07 6.105 1 97.38 124 PRO A CA 1
ATOM 985 C C . PRO A 1 124 ? -10.172 -7.695 6.176 1 97.38 124 PRO A C 1
ATOM 987 O O . PRO A 1 124 ? -10.414 -7.176 7.27 1 97.38 124 PRO A O 1
ATOM 990 N N . VAL A 1 125 ? -10.406 -7.062 5.086 1 97.44 125 VAL A N 1
ATOM 991 C CA . VAL A 1 125 ? -11.125 -5.801 4.953 1 97.44 125 VAL A CA 1
ATOM 992 C C . VAL A 1 125 ? -12.055 -5.859 3.74 1 97.44 125 VAL A C 1
ATOM 994 O O . VAL A 1 125 ? -11.602 -5.715 2.602 1 97.44 125 VAL A O 1
ATOM 997 N N . GLN A 1 126 ? -13.352 -6.016 3.945 1 96.56 126 GLN A N 1
ATOM 998 C CA . GLN A 1 126 ? -14.352 -6.152 2.895 1 96.56 126 GLN A CA 1
ATOM 999 C C . GLN A 1 126 ? -13.961 -7.246 1.903 1 96.56 126 GLN A C 1
ATOM 1001 O O . GLN A 1 126 ? -13.836 -8.414 2.279 1 96.56 126 GLN A O 1
ATOM 1006 N N . ASP A 1 127 ? -13.664 -6.883 0.637 1 95.62 127 ASP A N 1
ATOM 1007 C CA . ASP A 1 127 ? -13.375 -7.871 -0.4 1 95.62 127 ASP A CA 1
ATOM 1008 C C . ASP A 1 127 ? -11.875 -7.984 -0.644 1 95.62 127 ASP A C 1
ATOM 1010 O O . ASP A 1 127 ? -11.445 -8.422 -1.713 1 95.62 127 ASP A O 1
ATOM 1014 N N . HIS A 1 128 ? -11.086 -7.594 0.315 1 96.88 128 HIS A N 1
ATOM 1015 C CA . HIS A 1 128 ? -9.641 -7.719 0.231 1 96.88 128 HIS A CA 1
ATOM 1016 C C . HIS A 1 128 ? -9.055 -8.258 1.534 1 96.88 128 HIS A C 1
ATOM 1018 O O . HIS A 1 128 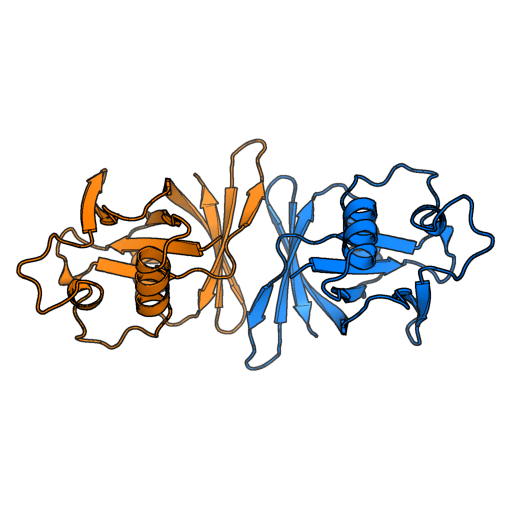? -9.758 -8.344 2.543 1 96.88 128 HIS A O 1
ATOM 1024 N N . GLU A 1 129 ? -7.805 -8.617 1.432 1 97.56 129 GLU A N 1
ATOM 1025 C CA . GLU A 1 129 ? -6.941 -8.867 2.58 1 97.56 129 GLU A CA 1
ATOM 1026 C C . GLU A 1 129 ? -5.668 -8.031 2.51 1 97.56 129 GLU A C 1
ATOM 1028 O O . GLU A 1 129 ? -5.047 -7.918 1.451 1 97.56 129 GLU A O 1
ATOM 1033 N N . ILE A 1 130 ? -5.367 -7.426 3.592 1 98.5 130 ILE A N 1
ATOM 1034 C CA . ILE A 1 130 ? -4.062 -6.797 3.736 1 98.5 130 ILE A CA 1
ATOM 1035 C C . ILE A 1 130 ? -3.053 -7.816 4.262 1 98.5 130 ILE A C 1
ATOM 1037 O O . ILE A 1 130 ? -3.246 -8.391 5.336 1 98.5 130 ILE A O 1
ATOM 1041 N N . TRP A 1 131 ? -2.004 -8.016 3.49 1 98.69 131 TRP A N 1
ATOM 1042 C CA . TRP A 1 131 ? -0.965 -8.977 3.859 1 98.69 131 TRP A CA 1
ATOM 1043 C C . TRP A 1 131 ? 0.274 -8.258 4.383 1 98.69 131 TRP A C 1
ATOM 1045 O O . TRP A 1 131 ? 0.731 -7.277 3.785 1 98.69 131 TRP A O 1
ATOM 1055 N N . VAL A 1 132 ? 0.754 -8.656 5.5 1 98.75 132 VAL A N 1
ATOM 1056 C CA . VAL A 1 132 ? 2.053 -8.266 6.043 1 98.75 132 VAL A CA 1
ATOM 1057 C C . VAL A 1 132 ? 2.994 -9.469 6.035 1 98.75 132 VAL A C 1
ATOM 1059 O O . VAL A 1 132 ? 2.643 -10.539 6.531 1 98.75 132 VAL A O 1
ATOM 1062 N N . ALA A 1 133 ? 4.148 -9.273 5.438 1 98.62 133 ALA A N 1
ATOM 1063 C CA . ALA A 1 133 ? 5.027 -10.43 5.297 1 98.62 133 ALA A CA 1
ATOM 1064 C C . ALA A 1 133 ? 6.465 -10.07 5.656 1 98.62 133 ALA A C 1
ATOM 1066 O O . ALA A 1 133 ? 6.906 -8.945 5.441 1 98.62 133 ALA A O 1
ATOM 1067 N N . LYS A 1 134 ? 7.125 -11.031 6.207 1 98.12 134 LYS A N 1
ATOM 1068 C CA . LYS A 1 134 ? 8.562 -10.953 6.469 1 98.12 134 LYS A CA 1
ATOM 1069 C C . LYS A 1 134 ? 9.367 -11.297 5.219 1 98.12 134 LYS A C 1
ATOM 1071 O O . LYS A 1 134 ? 8.961 -12.148 4.426 1 98.12 134 LYS A O 1
ATOM 1076 N N . ILE A 1 135 ? 10.422 -10.594 5.121 1 96.38 135 ILE A N 1
ATOM 1077 C CA . ILE A 1 135 ? 11.32 -10.852 4.004 1 96.38 135 ILE A CA 1
ATOM 1078 C C . ILE A 1 135 ? 12.617 -11.477 4.516 1 96.38 135 ILE A C 1
ATOM 1080 O O . ILE A 1 135 ? 13.055 -11.188 5.629 1 96.38 135 ILE A O 1
ATOM 1084 N N . ILE B 1 1 ? 1.884 8.109 -8.461 1 72.88 1 ILE B N 1
ATOM 1085 C CA . ILE B 1 1 ? 0.988 9.141 -7.93 1 72.88 1 ILE B CA 1
ATOM 1086 C C . ILE B 1 1 ? 1.533 9.664 -6.605 1 72.88 1 ILE B C 1
ATOM 1088 O O . ILE B 1 1 ? 2.025 8.898 -5.777 1 72.88 1 ILE B O 1
ATOM 1092 N N . VAL B 1 2 ? 1.695 11.039 -6.566 1 89.81 2 VAL B N 1
ATOM 1093 C CA . VAL B 1 2 ? 2.156 11.664 -5.336 1 89.81 2 VAL B CA 1
ATOM 1094 C C . VAL B 1 2 ? 0.958 12.133 -4.512 1 89.81 2 VAL B C 1
ATOM 1096 O O . VAL B 1 2 ? 0.063 12.805 -5.027 1 89.81 2 VAL B O 1
ATOM 1099 N N . VAL B 1 3 ? 0.933 11.695 -3.248 1 95.75 3 VAL B N 1
ATOM 1100 C CA . VAL B 1 3 ? -0.213 12 -2.398 1 95.75 3 VAL B CA 1
ATOM 1101 C C . VAL B 1 3 ? 0.262 12.664 -1.109 1 95.75 3 VAL B C 1
ATOM 1103 O O . VAL B 1 3 ? 1.217 12.203 -0.479 1 95.75 3 VAL B O 1
ATOM 1106 N N . ILE B 1 4 ? -0.391 13.781 -0.752 1 94.81 4 ILE B N 1
ATOM 1107 C CA . ILE B 1 4 ? -0.126 14.453 0.514 1 94.81 4 ILE B CA 1
ATOM 1108 C C . ILE B 1 4 ? -1.368 14.391 1.401 1 94.81 4 ILE B C 1
ATOM 1110 O O . ILE B 1 4 ? -2.477 14.695 0.95 1 94.81 4 ILE B O 1
ATOM 1114 N N . LEU B 1 5 ? -1.161 13.977 2.584 1 96.06 5 LEU B N 1
ATOM 1115 C CA . LEU B 1 5 ? -2.229 13.938 3.576 1 96.06 5 LEU B CA 1
ATOM 1116 C C . LEU B 1 5 ? -2.125 15.117 4.535 1 96.06 5 LEU B C 1
ATOM 1118 O O . LEU B 1 5 ? -1.029 15.461 4.98 1 96.06 5 LEU B O 1
ATOM 1122 N N . THR B 1 6 ? -3.295 15.773 4.816 1 93.94 6 THR B N 1
ATOM 1123 C CA . THR B 1 6 ? -3.332 16.844 5.797 1 93.94 6 THR B CA 1
ATOM 1124 C C . THR B 1 6 ? -4.371 16.562 6.879 1 93.94 6 THR B C 1
ATOM 1126 O O . THR B 1 6 ? -5.398 15.945 6.609 1 93.94 6 THR B O 1
ATOM 1129 N N . THR B 1 7 ? -4.07 17.016 8.031 1 93.81 7 THR B N 1
ATOM 1130 C CA . THR B 1 7 ? -4.988 16.938 9.164 1 93.81 7 THR B CA 1
ATOM 1131 C C . THR B 1 7 ? -4.672 18.016 10.195 1 93.81 7 THR B C 1
ATOM 1133 O O . THR B 1 7 ? -3.762 18.828 10 1 93.81 7 THR B O 1
ATOM 1136 N N . SER B 1 8 ? -5.551 18.109 11.148 1 92 8 SER B N 1
ATOM 1137 C CA . SER B 1 8 ? -5.324 19.078 12.211 1 92 8 SER B CA 1
ATOM 1138 C C . SER B 1 8 ? -6.215 18.797 13.414 1 92 8 SER B C 1
ATOM 1140 O O . SER B 1 8 ? -7.363 18.375 13.258 1 92 8 SER B O 1
ATOM 1142 N N . THR B 1 9 ? -5.664 19.078 14.609 1 92.38 9 THR B N 1
ATOM 1143 C CA . THR B 1 9 ? -6.465 18.938 15.82 1 92.38 9 THR B CA 1
ATOM 1144 C C . THR B 1 9 ? -7.254 20.203 16.094 1 92.38 9 THR B C 1
ATOM 1146 O O . THR B 1 9 ? -8.18 20.203 16.906 1 92.38 9 THR B O 1
ATOM 1149 N N . SER B 1 10 ? -6.895 21.312 15.484 1 87.38 10 SER B N 1
ATOM 1150 C CA . SER B 1 10 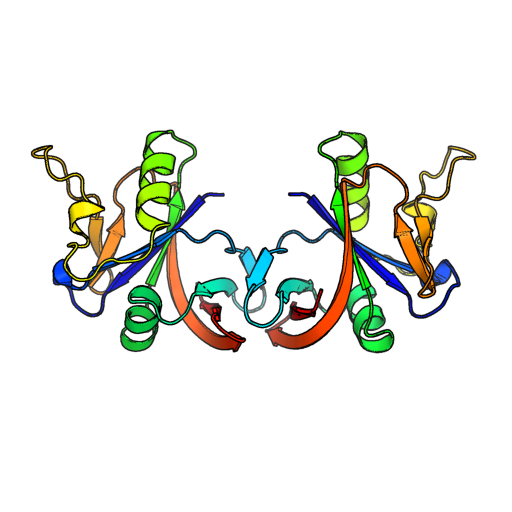? -7.605 22.578 15.602 1 87.38 10 SER B CA 1
ATOM 1151 C C . SER B 1 10 ? -7.441 23.422 14.344 1 87.38 10 SER B C 1
ATOM 1153 O O . SER B 1 10 ? -6.645 23.094 13.469 1 87.38 10 SER B O 1
ATOM 1155 N N . PRO B 1 11 ? -8.195 24.5 14.266 1 84.25 11 PRO B N 1
ATOM 1156 C CA . PRO B 1 11 ? -8.062 25.375 13.094 1 84.25 11 PRO B CA 1
ATOM 1157 C C . PRO B 1 11 ? -6.777 26.188 13.109 1 84.25 11 PRO B C 1
ATOM 1159 O O . PRO B 1 11 ? -6.43 26.812 12.102 1 84.25 11 PRO B O 1
ATOM 1162 N N . ASN B 1 12 ? -6.055 26.156 14.203 1 83.56 12 ASN B N 1
ATOM 1163 C CA . ASN B 1 12 ? -4.801 26.906 14.305 1 83.56 12 ASN B CA 1
ATOM 1164 C C . ASN B 1 12 ? -3.699 26.25 13.469 1 83.56 12 ASN B C 1
ATOM 1166 O O . ASN B 1 12 ? -3.426 25.062 13.609 1 83.56 12 ASN B O 1
ATOM 1170 N N . PRO B 1 13 ? -3.074 27.078 12.648 1 82.75 13 PRO B N 1
ATOM 1171 C CA . PRO B 1 13 ? -2.041 26.547 11.758 1 82.75 13 PRO B CA 1
ATOM 1172 C C . PRO B 1 13 ? -0.94 25.797 12.516 1 82.75 13 PRO B C 1
ATOM 1174 O O . PRO B 1 13 ? -0.311 24.891 11.969 1 82.75 13 PRO B O 1
ATOM 1177 N N . ARG B 1 14 ? -0.725 26.203 13.727 1 82.25 14 ARG B N 1
ATOM 1178 C CA . ARG B 1 14 ? 0.298 25.531 14.531 1 82.25 14 ARG B CA 1
ATOM 1179 C C . ARG B 1 14 ? -0.034 24.062 14.727 1 82.25 14 ARG B C 1
ATOM 1181 O O . ARG B 1 14 ? 0.848 23.25 15.039 1 82.25 14 ARG B O 1
ATOM 1188 N N . ASP B 1 15 ? -1.271 23.688 14.531 1 87 15 ASP B N 1
ATOM 1189 C CA . ASP B 1 15 ? -1.729 22.312 14.766 1 87 15 ASP B CA 1
ATOM 1190 C C . ASP B 1 15 ? -1.9 21.562 13.445 1 87 15 ASP B C 1
ATOM 1192 O O . ASP B 1 15 ? -2.293 20.391 13.445 1 87 15 ASP B O 1
ATOM 1196 N N . TRP B 1 16 ? -1.583 22.266 12.328 1 88.75 16 TRP B N 1
ATOM 1197 C CA . TRP B 1 16 ? -1.699 21.609 11.023 1 88.75 16 TRP B CA 1
ATOM 1198 C C . TRP B 1 16 ? -0.571 20.609 10.812 1 88.75 16 TRP B C 1
ATOM 1200 O O . TRP B 1 16 ? 0.573 20.859 11.203 1 88.75 16 TRP B O 1
ATOM 1210 N N . ARG B 1 17 ? -0.939 19.5 10.312 1 90.38 17 ARG B N 1
ATOM 1211 C CA . ARG B 1 17 ? 0.013 18.453 9.984 1 90.38 17 ARG B CA 1
ATOM 1212 C C . ARG B 1 17 ? -0.162 17.969 8.547 1 90.38 17 ARG B C 1
ATOM 1214 O O . ARG B 1 17 ? -1.283 17.922 8.039 1 90.38 17 ARG B O 1
ATOM 1221 N N . ALA B 1 18 ? 0.956 17.609 7.988 1 92.44 18 ALA B N 1
ATOM 1222 C CA . ALA B 1 18 ? 0.947 17.031 6.641 1 92.44 18 ALA B CA 1
ATOM 1223 C C . ALA B 1 18 ? 2.051 16 6.48 1 92.44 18 ALA B C 1
ATOM 1225 O O . ALA B 1 18 ? 3.104 16.094 7.117 1 92.44 18 ALA B O 1
ATOM 1226 N N . ILE B 1 19 ? 1.763 15.086 5.641 1 92.75 19 ILE B N 1
ATOM 1227 C CA . ILE B 1 19 ? 2.775 14.086 5.328 1 92.75 19 ILE B CA 1
ATOM 1228 C C . ILE B 1 19 ? 2.605 13.617 3.885 1 92.75 19 ILE B C 1
ATOM 1230 O O . ILE B 1 19 ? 1.482 13.5 3.391 1 92.75 19 ILE B O 1
ATOM 1234 N N . THR B 1 20 ? 3.676 13.406 3.219 1 94.31 20 THR B N 1
ATOM 1235 C CA . THR B 1 20 ? 3.654 12.734 1.92 1 94.31 20 THR B CA 1
ATOM 1236 C C . THR B 1 20 ? 3.553 11.227 2.09 1 94.31 20 THR B C 1
ATOM 1238 O O . THR B 1 20 ? 4.328 10.625 2.836 1 94.31 20 THR B O 1
ATOM 1241 N N . LEU B 1 21 ? 2.559 10.625 1.424 1 95.12 21 LEU B N 1
ATOM 1242 C CA . LEU B 1 21 ? 2.352 9.188 1.501 1 95.12 21 LEU B CA 1
ATOM 1243 C C . LEU B 1 21 ? 2.953 8.484 0.287 1 95.12 21 LEU B C 1
ATOM 1245 O O . LEU B 1 21 ? 2.613 8.805 -0.853 1 95.12 21 LEU B O 1
ATOM 1249 N N . SER B 1 22 ? 3.791 7.512 0.494 1 90.81 22 SER B N 1
ATOM 1250 C CA . SER B 1 22 ? 4.359 6.703 -0.582 1 90.81 22 SER B CA 1
ATOM 1251 C C . SER B 1 22 ? 3.662 5.352 -0.689 1 90.81 22 SER B C 1
ATOM 1253 O O . SER B 1 22 ? 3.926 4.586 -1.616 1 90.81 22 SER B O 1
ATOM 1255 N N . SER B 1 23 ? 2.861 5.059 0.141 1 94.75 23 SER B N 1
ATOM 1256 C CA . SER B 1 23 ? 2.23 3.746 0.238 1 94.75 23 SER B CA 1
ATOM 1257 C C . SER B 1 23 ? 0.734 3.83 -0.036 1 94.75 23 SER B C 1
ATOM 1259 O O . SER B 1 23 ? 0.007 2.852 0.15 1 94.75 23 SER B O 1
ATOM 1261 N N . PHE B 1 24 ? 0.202 4.824 -0.457 1 96.38 24 PHE B N 1
ATOM 1262 C CA . PHE B 1 24 ? -1.221 5.074 -0.65 1 96.38 24 PHE B CA 1
ATOM 1263 C C . PHE B 1 24 ? -1.778 4.199 -1.768 1 96.38 24 PHE B C 1
ATOM 1265 O O . PHE B 1 24 ? -1.223 4.16 -2.867 1 96.38 24 PHE B O 1
ATOM 1272 N N . THR B 1 25 ? -2.889 3.467 -1.494 1 96.12 25 THR B N 1
ATOM 1273 C CA . THR B 1 25 ? -3.551 2.682 -2.529 1 96.12 25 THR B CA 1
ATOM 1274 C C . THR B 1 25 ? -5.043 2.547 -2.238 1 96.12 25 THR B C 1
ATOM 1276 O O . THR B 1 25 ? -5.465 2.646 -1.085 1 96.12 25 THR B O 1
ATOM 1279 N N . SER B 1 26 ? -5.762 2.357 -3.301 1 95.31 26 SER B N 1
ATOM 1280 C CA . SER B 1 26 ? -7.148 1.935 -3.137 1 95.31 26 SER B CA 1
ATOM 1281 C C . SER B 1 26 ? -7.234 0.525 -2.561 1 95.31 26 SER B C 1
ATOM 1283 O O . SER B 1 26 ? -6.453 -0.353 -2.936 1 95.31 26 SER B O 1
ATOM 1285 N N . LEU B 1 27 ? -8.148 0.298 -1.681 1 96.94 27 LEU B N 1
ATOM 1286 C CA . LEU B 1 27 ? -8.242 -0.989 -1.001 1 96.94 27 LEU B CA 1
ATOM 1287 C C . LEU B 1 27 ? -9.5 -1.738 -1.431 1 96.94 27 LEU B C 1
ATOM 1289 O O . LEU B 1 27 ? -9.43 -2.914 -1.799 1 96.94 27 LEU B O 1
ATOM 1293 N N . SER B 1 28 ? -10.586 -1.111 -1.371 1 96.19 28 SER B N 1
ATOM 1294 C CA . SER B 1 28 ? -11.867 -1.715 -1.711 1 96.19 28 SER B CA 1
ATOM 1295 C C . SER B 1 28 ? -12.805 -0.698 -2.355 1 96.19 28 SER B C 1
ATOM 1297 O O . SER B 1 28 ? -12.758 0.49 -2.027 1 96.19 28 SER B O 1
ATOM 1299 N N . LEU B 1 29 ? -13.562 -1.167 -3.232 1 94.25 29 LEU B N 1
ATOM 1300 C CA . LEU B 1 29 ? -14.555 -0.304 -3.861 1 94.25 29 LEU B CA 1
ATOM 1301 C C . LEU B 1 29 ? -15.969 -0.721 -3.463 1 94.25 29 LEU B C 1
ATOM 1303 O O . LEU B 1 29 ? -16.906 0.06 -3.598 1 94.25 29 LEU B O 1
ATOM 1307 N N . ASP B 1 30 ? -16.031 -1.963 -2.998 1 91.31 30 ASP B N 1
ATOM 1308 C CA . ASP B 1 30 ? -17.344 -2.506 -2.648 1 91.31 30 ASP B CA 1
ATOM 1309 C C . ASP B 1 30 ? -17.312 -3.189 -1.284 1 91.31 30 ASP B C 1
ATOM 1311 O O . ASP B 1 30 ? -16.359 -3.91 -0.97 1 91.31 30 ASP B O 1
ATOM 1315 N N . PRO B 1 31 ? -18.375 -2.943 -0.513 1 93.94 31 PRO B N 1
ATOM 1316 C CA . PRO B 1 31 ? -19.547 -2.078 -0.708 1 93.94 31 PRO B CA 1
ATOM 1317 C C . PRO B 1 31 ? -19.203 -0.598 -0.539 1 93.94 31 PRO B C 1
ATOM 1319 O O . PRO B 1 31 ? -19.938 0.261 -1.046 1 93.94 31 PRO B O 1
ATOM 1322 N N . HIS B 1 32 ? -18.156 -0.245 0.319 1 95 32 HIS B N 1
ATOM 1323 C CA . HIS B 1 32 ? -17.719 1.138 0.482 1 95 32 HIS B CA 1
ATOM 1324 C C . HIS B 1 32 ? -16.297 1.338 -0.048 1 95 32 HIS B C 1
ATOM 1326 O O . HIS B 1 32 ? -15.43 0.489 0.158 1 95 32 HIS B O 1
ATOM 1332 N N . PRO B 1 33 ? -16.094 2.469 -0.682 1 97.56 33 PRO B N 1
ATOM 1333 C CA . PRO B 1 33 ? -14.719 2.748 -1.098 1 97.56 33 PRO B CA 1
ATOM 1334 C C . PRO B 1 33 ? -13.781 2.967 0.085 1 97.56 33 PRO B C 1
ATOM 1336 O O . PRO B 1 33 ? -14.062 3.787 0.961 1 97.56 33 PRO B O 1
ATOM 1339 N N . LEU B 1 34 ? -12.711 2.199 0.118 1 98.38 34 LEU B N 1
ATOM 1340 C CA . LEU B 1 34 ? -11.695 2.279 1.165 1 98.38 34 LEU B CA 1
ATOM 1341 C C . LEU B 1 34 ? -10.312 2.498 0.567 1 98.38 34 LEU B C 1
ATOM 1343 O O . LEU B 1 34 ? -10.008 1.979 -0.508 1 98.38 34 LEU B O 1
ATOM 1347 N N . ILE B 1 35 ? -9.539 3.236 1.257 1 98.31 35 ILE B N 1
ATOM 1348 C CA . ILE B 1 35 ? -8.133 3.406 0.925 1 98.31 35 ILE B CA 1
ATOM 1349 C C . ILE B 1 35 ? -7.266 2.916 2.084 1 98.31 35 ILE B C 1
ATOM 1351 O O . ILE B 1 35 ? -7.75 2.762 3.207 1 98.31 35 ILE B O 1
ATOM 1355 N N . THR B 1 36 ? -6.031 2.641 1.778 1 98.38 36 THR B N 1
ATOM 1356 C CA . THR B 1 36 ? -5.09 2.238 2.816 1 98.38 36 THR B CA 1
ATOM 1357 C C . THR B 1 36 ? -3.725 2.883 2.588 1 98.38 36 THR B C 1
ATOM 1359 O O . THR B 1 36 ? -3.363 3.195 1.451 1 98.38 36 THR B O 1
ATOM 1362 N N . PHE B 1 37 ? -3.006 3.137 3.637 1 97.94 37 PHE B N 1
ATOM 1363 C CA . PHE B 1 37 ? -1.637 3.635 3.621 1 97.94 37 PHE B CA 1
ATOM 1364 C C . PHE B 1 37 ? -0.943 3.354 4.949 1 97.94 37 PHE B C 1
ATOM 1366 O O . PHE B 1 37 ? -1.6 3.037 5.941 1 97.94 37 PHE B O 1
ATOM 1373 N N . ASN B 1 38 ? 0.347 3.471 4.883 1 97.06 38 ASN B N 1
ATOM 1374 C CA . ASN B 1 38 ? 1.147 3.285 6.09 1 97.06 38 ASN B CA 1
ATOM 1375 C C . ASN B 1 38 ? 1.691 4.613 6.609 1 97.06 38 ASN B C 1
ATOM 1377 O O . ASN B 1 38 ? 2.082 5.48 5.828 1 97.06 38 ASN B O 1
ATOM 1381 N N . VAL B 1 39 ? 1.764 4.672 7.91 1 95.81 39 VAL B N 1
ATOM 1382 C CA . VAL B 1 39 ? 2.355 5.848 8.547 1 95.81 39 VAL B CA 1
ATOM 1383 C C . VAL B 1 39 ? 3.373 5.41 9.594 1 95.81 39 VAL B C 1
ATOM 1385 O O . VAL B 1 39 ? 3.09 4.535 10.414 1 95.81 39 VAL B O 1
ATOM 1388 N N . LYS B 1 40 ? 4.527 6.027 9.5 1 93.88 40 LYS B N 1
ATOM 1389 C CA . LYS B 1 40 ? 5.543 5.758 10.516 1 93.88 40 LYS B CA 1
ATOM 1390 C C . LYS B 1 40 ? 5.105 6.297 11.875 1 93.88 40 LYS B C 1
ATOM 1392 O O . LYS B 1 40 ? 4.562 7.398 11.969 1 93.88 40 LYS B O 1
ATOM 1397 N N . THR B 1 41 ? 5.398 5.48 12.93 1 93.19 41 THR B N 1
ATOM 1398 C CA . THR B 1 41 ? 5.117 5.906 14.297 1 93.19 41 THR B CA 1
ATOM 1399 C C . THR B 1 41 ? 6.352 5.73 15.18 1 93.19 41 THR B C 1
ATOM 1401 O O . THR B 1 41 ? 7.125 4.793 15 1 93.19 41 THR B O 1
ATOM 1404 N N . PRO B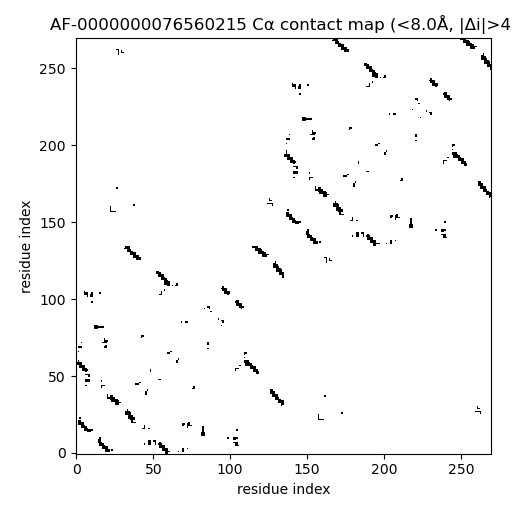 1 42 ? 6.543 6.629 16.172 1 91.56 42 PRO B N 1
ATOM 1405 C CA . PRO B 1 42 ? 5.691 7.785 16.469 1 91.56 42 PRO B CA 1
ATOM 1406 C C . PRO B 1 42 ? 5.852 8.914 15.445 1 91.56 42 PRO B C 1
ATOM 1408 O O . PRO B 1 42 ? 6.895 9.016 14.797 1 91.56 42 PRO B O 1
ATOM 1411 N N . SER B 1 43 ? 4.742 9.656 15.164 1 90.12 43 SER B N 1
ATOM 1412 C CA . SER B 1 43 ? 4.785 10.844 14.312 1 90.12 43 SER B CA 1
ATOM 1413 C C . SER B 1 43 ? 3.695 11.836 14.695 1 90.12 43 SER B C 1
ATOM 1415 O O . SER B 1 43 ? 2.646 11.453 15.219 1 90.12 43 SER B O 1
ATOM 1417 N N . ALA B 1 44 ? 3.975 13.078 14.484 1 88.94 44 ALA B N 1
ATOM 1418 C CA . ALA B 1 44 ? 3.02 14.141 14.789 1 88.94 44 ALA B CA 1
ATOM 1419 C C . ALA B 1 44 ? 1.747 13.984 13.961 1 88.94 44 ALA B C 1
ATOM 1421 O O . ALA B 1 44 ? 0.646 14.25 14.445 1 88.94 44 ALA B O 1
ATOM 1422 N N . CYS B 1 45 ? 1.906 13.547 12.805 1 93.06 45 CYS B N 1
ATOM 1423 C CA . CYS B 1 45 ? 0.75 13.391 11.93 1 93.06 45 CYS B CA 1
ATOM 1424 C C . CYS B 1 45 ? -0.141 12.25 12.406 1 93.06 45 CYS B C 1
ATOM 1426 O O . CYS B 1 45 ? -1.363 12.391 12.469 1 93.06 45 CYS B O 1
ATOM 1428 N N . ALA B 1 46 ? 0.498 11.133 12.695 1 94.56 46 ALA B N 1
ATOM 1429 C CA . ALA B 1 46 ? -0.277 10.008 13.211 1 94.56 46 ALA B CA 1
ATOM 1430 C C . ALA B 1 46 ? -1.057 10.398 14.461 1 94.56 46 ALA B C 1
ATOM 1432 O O . ALA B 1 46 ? -2.244 10.094 14.586 1 94.56 46 ALA B O 1
ATOM 1433 N N . THR B 1 47 ? -0.4 11.094 15.375 1 94.12 47 THR B N 1
ATOM 1434 C CA . THR B 1 47 ? -1.032 11.539 16.609 1 94.12 47 THR B CA 1
ATOM 1435 C C . THR B 1 47 ? -2.236 12.43 16.312 1 94.12 47 THR B C 1
ATOM 1437 O O . THR B 1 47 ? -3.312 12.234 16.891 1 94.12 47 THR B O 1
ATOM 1440 N N . ALA B 1 48 ? -2.053 13.328 15.406 1 93.5 48 ALA B N 1
ATOM 1441 C CA . ALA B 1 48 ? -3.131 14.25 15.047 1 93.5 48 ALA B CA 1
ATOM 1442 C C . ALA B 1 48 ? -4.285 13.5 14.391 1 93.5 48 ALA B C 1
ATOM 1444 O O . ALA B 1 48 ? -5.453 13.812 14.633 1 93.5 48 ALA B O 1
ATOM 1445 N N . MET B 1 49 ? -3.998 12.562 13.547 1 96.38 49 MET B N 1
ATOM 1446 C CA . MET B 1 49 ? -5.027 11.789 12.859 1 96.38 49 MET B CA 1
ATOM 1447 C C . MET B 1 49 ? -5.859 10.984 13.859 1 96.38 49 MET B C 1
ATOM 1449 O O . MET B 1 49 ? -7.07 10.852 13.695 1 96.38 49 MET B O 1
ATOM 1453 N N . HIS B 1 50 ? -5.188 10.43 14.844 1 97.75 50 HIS B N 1
ATOM 1454 C CA . HIS B 1 50 ? -5.914 9.695 15.875 1 97.75 50 HIS B CA 1
ATOM 1455 C C . HIS B 1 50 ? -6.852 10.625 16.641 1 97.75 50 HIS B C 1
ATOM 1457 O O . HIS B 1 50 ? -7.984 10.25 16.953 1 97.75 50 HIS B O 1
ATOM 1463 N N . ALA B 1 51 ? -6.359 11.789 16.938 1 96.62 51 ALA B N 1
ATOM 1464 C CA . ALA B 1 51 ? -7.125 12.734 17.75 1 96.62 51 ALA B CA 1
ATOM 1465 C C . ALA B 1 51 ? -8.305 13.297 16.969 1 96.62 51 ALA B C 1
ATOM 1467 O O . ALA B 1 51 ? -9.406 13.43 17.5 1 96.62 51 ALA B O 1
ATOM 1468 N N . ARG B 1 52 ? -8.062 13.609 15.719 1 95.56 52 ARG B N 1
ATOM 1469 C CA . ARG B 1 52 ? -9.055 14.305 14.898 1 95.56 52 ARG B CA 1
ATOM 1470 C C . ARG B 1 52 ? -10.016 13.32 14.25 1 95.56 52 ARG B C 1
ATOM 1472 O O . ARG B 1 52 ? -11.18 13.648 14 1 95.56 52 ARG B O 1
ATOM 1479 N N . ASN B 1 53 ? -9.555 12.18 13.852 1 96.69 53 ASN B N 1
ATOM 1480 C CA . ASN B 1 53 ? -10.297 11.141 13.148 1 96.69 53 ASN B CA 1
ATOM 1481 C C . ASN B 1 53 ? -10.836 11.648 11.812 1 96.69 53 ASN B C 1
ATOM 1483 O O . ASN B 1 53 ? -11.938 11.266 11.398 1 96.69 53 ASN B O 1
ATOM 1487 N N . ARG B 1 54 ? -10.234 12.586 11.266 1 96.94 54 ARG B N 1
ATOM 1488 C CA . ARG B 1 54 ? -10.508 13.117 9.93 1 96.94 54 ARG B CA 1
ATOM 1489 C C . ARG B 1 54 ? -9.234 13.633 9.273 1 96.94 54 ARG B C 1
ATOM 1491 O O . ARG B 1 54 ? -8.375 14.211 9.945 1 96.94 54 ARG B O 1
ATOM 1498 N N . PHE B 1 55 ? -9.133 13.445 8 1 96.62 55 PHE B N 1
ATOM 1499 C CA . PHE B 1 55 ? -8.016 13.992 7.242 1 96.62 55 PHE B CA 1
ATOM 1500 C C . PHE B 1 55 ? -8.375 14.109 5.766 1 96.62 55 PHE B C 1
ATOM 1502 O O . PHE B 1 55 ? -9.398 13.594 5.328 1 96.62 55 PHE B O 1
ATOM 1509 N N . ILE B 1 56 ? -7.602 14.836 5.066 1 96.69 56 ILE B N 1
ATOM 1510 C CA . ILE B 1 56 ? -7.773 15 3.625 1 96.69 56 ILE B CA 1
ATOM 1511 C C . ILE B 1 56 ? -6.574 14.398 2.893 1 96.69 56 ILE B C 1
ATOM 1513 O O . ILE B 1 56 ? -5.426 14.609 3.289 1 96.69 56 ILE B O 1
ATOM 1517 N N . VAL B 1 57 ? -6.805 13.641 1.916 1 97.19 57 VAL B N 1
ATOM 1518 C CA . VAL B 1 57 ? -5.77 13.156 1.013 1 97.19 57 VAL B CA 1
ATOM 1519 C C . VAL B 1 57 ? -5.809 13.938 -0.295 1 97.19 57 VAL B C 1
ATOM 1521 O O . VAL B 1 57 ? -6.875 14.102 -0.896 1 97.19 57 VAL B O 1
ATOM 1524 N N . HIS B 1 58 ? -4.637 14.461 -0.689 1 95.56 58 HIS B N 1
ATOM 1525 C CA . HIS B 1 58 ? -4.516 15.242 -1.917 1 95.56 58 HIS B CA 1
ATOM 1526 C C . HIS B 1 58 ? -3.717 14.484 -2.973 1 95.56 58 HIS B C 1
ATOM 1528 O O . HIS B 1 58 ? -2.545 14.164 -2.76 1 95.56 58 HIS B O 1
ATOM 1534 N N . ALA B 1 59 ? -4.383 14.133 -4.086 1 97 59 ALA B N 1
ATOM 1535 C CA . ALA B 1 59 ? -3.621 13.711 -5.258 1 97 59 ALA B CA 1
ATOM 1536 C C . ALA B 1 59 ? -3.01 14.906 -5.98 1 97 59 ALA B C 1
ATOM 1538 O O . ALA B 1 59 ? -3.729 15.805 -6.422 1 97 59 ALA B O 1
ATOM 1539 N N . MET B 1 60 ? -1.704 14.836 -6.129 1 95.56 60 MET B N 1
ATOM 1540 C CA . MET B 1 60 ? -1.007 16.016 -6.641 1 95.56 60 MET B CA 1
ATOM 1541 C C . MET B 1 60 ? -0.896 15.961 -8.164 1 95.56 60 MET B C 1
ATOM 1543 O O . MET B 1 60 ? -0.881 14.883 -8.75 1 95.56 60 MET B O 1
ATOM 1547 N N . LEU B 1 61 ? -0.927 17.141 -8.766 1 96.25 61 LEU B N 1
ATOM 1548 C CA . LEU B 1 61 ? -0.644 17.234 -10.195 1 96.25 61 LEU B CA 1
ATOM 1549 C C . LEU B 1 61 ? 0.8 16.844 -10.492 1 96.25 61 LEU B C 1
ATOM 1551 O O . LEU B 1 61 ? 1.67 16.969 -9.625 1 96.25 61 LEU B O 1
ATOM 1555 N N . PRO B 1 62 ? 1.044 16.375 -11.688 1 95.5 62 PRO B N 1
ATOM 1556 C CA . PRO B 1 62 ? 2.414 15.984 -12.039 1 95.5 62 PRO B CA 1
ATOM 1557 C C . PRO B 1 62 ? 3.27 17.188 -12.453 1 95.5 62 PRO B C 1
ATOM 1559 O O . PRO B 1 62 ? 3.725 17.25 -13.602 1 95.5 62 PRO B O 1
ATOM 1562 N N . THR B 1 63 ? 3.539 18.094 -11.586 1 94.94 63 THR B N 1
ATOM 1563 C CA . THR B 1 63 ? 4.312 19.297 -11.828 1 94.94 63 THR B CA 1
ATOM 1564 C C . THR B 1 63 ? 5.543 19.359 -10.93 1 94.94 63 THR B C 1
ATOM 1566 O O . THR B 1 63 ? 5.605 18.641 -9.922 1 94.94 63 THR B O 1
ATOM 1569 N N . THR B 1 64 ? 6.465 20.156 -11.328 1 93 64 THR B N 1
ATOM 1570 C CA . THR B 1 64 ? 7.664 20.344 -10.516 1 93 64 THR B CA 1
ATOM 1571 C C . THR B 1 64 ? 7.305 20.953 -9.156 1 93 64 THR B C 1
ATOM 1573 O O . THR B 1 64 ? 7.891 20.578 -8.133 1 93 64 THR B O 1
ATOM 1576 N N . ARG B 1 65 ? 6.391 21.812 -9.172 1 89.12 65 ARG B N 1
ATOM 1577 C CA . ARG B 1 65 ? 5.969 22.453 -7.934 1 89.12 65 ARG B CA 1
ATOM 1578 C C . ARG B 1 65 ? 5.32 21.453 -6.992 1 89.12 65 ARG B C 1
ATOM 1580 O O . ARG B 1 65 ? 5.574 21.469 -5.785 1 89.12 65 ARG B O 1
ATOM 1587 N N . ALA B 1 66 ? 4.477 20.594 -7.496 1 89.94 66 ALA B N 1
ATOM 1588 C CA . ALA B 1 66 ? 3.871 19.531 -6.695 1 89.94 66 ALA B CA 1
ATOM 1589 C C . ALA B 1 66 ? 4.938 18.625 -6.094 1 89.94 66 ALA B C 1
ATOM 1591 O O . ALA B 1 66 ? 4.828 18.219 -4.934 1 89.94 66 ALA B O 1
ATOM 1592 N N . ALA B 1 67 ? 5.934 18.328 -6.875 1 90.44 67 ALA B N 1
ATOM 1593 C CA . ALA B 1 67 ? 7.035 17.5 -6.391 1 90.44 67 ALA B CA 1
ATOM 1594 C C . ALA B 1 67 ? 7.766 18.188 -5.238 1 90.44 67 ALA B C 1
ATOM 1596 O O . ALA B 1 67 ? 8.188 17.516 -4.285 1 90.44 67 ALA B O 1
ATOM 1597 N N . ASP B 1 68 ? 7.941 19.438 -5.363 1 85.75 68 ASP B N 1
ATOM 1598 C CA . ASP B 1 68 ? 8.57 20.203 -4.301 1 85.75 68 ASP B CA 1
ATOM 1599 C C . ASP B 1 68 ? 7.762 20.141 -3.012 1 85.75 68 ASP B C 1
ATOM 1601 O O . ASP B 1 68 ? 8.32 19.984 -1.926 1 85.75 68 ASP B O 1
ATOM 1605 N N . PHE B 1 69 ? 6.438 20.203 -3.156 1 83.81 69 PHE B N 1
ATOM 1606 C CA . PHE B 1 69 ? 5.562 20.078 -1.999 1 83.81 69 PHE B CA 1
ATOM 1607 C C . PHE B 1 69 ? 5.734 18.703 -1.342 1 83.81 69 PHE B C 1
ATOM 1609 O O . PHE B 1 69 ? 5.898 18.609 -0.124 1 83.81 69 PHE B O 1
ATOM 1616 N N . ALA B 1 70 ? 5.719 17.703 -2.109 1 88.88 70 ALA B N 1
ATOM 1617 C CA . ALA B 1 70 ? 5.809 16.344 -1.607 1 88.88 70 ALA B CA 1
ATOM 1618 C C . ALA B 1 70 ? 7.121 16.109 -0.865 1 88.88 70 ALA B C 1
ATOM 1620 O O . ALA B 1 70 ? 7.148 15.445 0.174 1 88.88 70 ALA B O 1
ATOM 1621 N N . ALA B 1 71 ? 8.164 16.656 -1.396 1 87.5 71 ALA B N 1
ATOM 1622 C CA . ALA B 1 71 ? 9.477 16.516 -0.769 1 87.5 71 ALA B CA 1
ATOM 1623 C C . ALA B 1 71 ? 9.5 17.156 0.615 1 87.5 71 ALA B C 1
ATOM 1625 O O . ALA B 1 71 ? 10.102 16.625 1.548 1 87.5 71 ALA B O 1
ATOM 1626 N N . ARG B 1 72 ? 8.836 18.219 0.749 1 82.94 72 ARG B N 1
ATOM 1627 C CA . ARG B 1 72 ? 8.789 18.953 2.008 1 82.94 72 ARG B CA 1
ATOM 1628 C C . ARG B 1 72 ? 8.07 18.156 3.086 1 82.94 72 ARG B C 1
ATOM 1630 O O . ARG B 1 72 ? 8.484 18.156 4.246 1 82.94 72 ARG B O 1
ATOM 1637 N N . PHE B 1 73 ? 7.059 17.422 2.672 1 86.88 73 PHE B N 1
ATOM 1638 C CA . PHE B 1 73 ? 6.23 16.734 3.65 1 86.88 73 PHE B CA 1
ATOM 1639 C C . PHE B 1 73 ? 6.668 15.281 3.797 1 86.88 73 PHE B C 1
ATOM 1641 O O . PHE B 1 73 ? 5.988 14.492 4.453 1 86.88 73 PHE B O 1
ATOM 1648 N N . SER B 1 74 ? 7.688 14.938 3.121 1 83.81 74 SER B N 1
ATOM 1649 C CA . SER B 1 74 ? 8.227 13.586 3.264 1 83.81 74 SER B CA 1
ATOM 1650 C C . SER B 1 74 ? 9.266 13.523 4.387 1 83.81 74 SER B C 1
ATOM 1652 O O . SER B 1 74 ? 9.719 12.438 4.754 1 83.81 74 SER B O 1
ATOM 1654 N N . LEU B 1 75 ? 9.57 14.617 4.969 1 73.31 75 LEU B N 1
ATOM 1655 C CA . LEU B 1 75 ? 10.594 14.711 6.008 1 73.31 75 LEU B CA 1
ATOM 1656 C C . LEU B 1 75 ? 9.969 14.648 7.395 1 73.31 75 LEU B C 1
ATOM 1658 O O . LEU B 1 75 ? 8.82 15.047 7.578 1 73.31 75 LEU B O 1
ATOM 1662 N N . PRO B 1 76 ? 10.734 14.047 8.344 1 70.12 76 PRO B N 1
ATOM 1663 C CA . PRO B 1 76 ? 10.219 14.031 9.711 1 70.12 76 PRO B CA 1
ATOM 1664 C C . PRO B 1 76 ? 9.914 15.43 10.242 1 70.12 76 PRO B C 1
ATOM 1666 O O . PRO B 1 76 ? 10.625 16.375 9.93 1 70.12 76 PRO B O 1
ATOM 1669 N N . TYR B 1 77 ? 8.789 15.398 10.922 1 64.06 77 TYR B N 1
ATOM 1670 C CA . TYR B 1 77 ? 8.406 16.672 11.531 1 64.06 77 TYR B CA 1
ATOM 1671 C C . TYR B 1 77 ? 9.391 17.078 12.617 1 64.06 77 TYR B C 1
ATOM 1673 O O . TYR B 1 77 ? 9.859 16.234 13.391 1 64.06 77 TYR B O 1
ATOM 1681 N N . VAL B 1 78 ? 9.938 18.25 12.508 1 59.41 78 VAL B N 1
ATOM 1682 C CA . VAL B 1 78 ? 10.75 18.844 13.57 1 59.41 78 VAL B CA 1
ATOM 1683 C C . VAL B 1 78 ? 9.883 19.75 14.43 1 59.41 78 VAL B C 1
ATOM 1685 O O . VAL B 1 78 ? 9.242 20.672 13.914 1 59.41 78 VAL B O 1
ATOM 1688 N N . PRO B 1 79 ? 9.781 19.281 15.742 1 58.88 79 PRO B N 1
ATOM 1689 C CA . PRO B 1 79 ? 9.023 20.172 16.625 1 58.88 79 PRO B CA 1
ATOM 1690 C C . PRO B 1 79 ? 9.414 21.641 16.453 1 58.88 79 PRO B C 1
ATOM 1692 O O . PRO B 1 79 ? 10.602 21.953 16.312 1 58.88 79 PRO B O 1
ATOM 1695 N N . GLY B 1 80 ? 8.445 22.547 16.438 1 57.16 80 GLY B N 1
ATOM 1696 C CA . GLY B 1 80 ? 8.695 23.969 16.297 1 57.16 80 GLY B CA 1
ATOM 1697 C C . GLY B 1 80 ? 8.688 24.438 14.859 1 57.16 80 GLY B C 1
ATOM 1698 O O . GLY B 1 80 ? 8.672 25.641 14.594 1 57.16 80 GLY B O 1
ATOM 1699 N N . GLN B 1 81 ? 8.906 23.484 14.109 1 57.06 81 GLN B N 1
ATOM 1700 C CA . GLN B 1 81 ? 8.844 23.891 12.711 1 57.06 81 GLN B CA 1
ATOM 1701 C C . GLN B 1 81 ? 7.395 23.984 12.234 1 57.06 81 GLN B C 1
ATOM 1703 O O . GLN B 1 81 ? 6.609 23.062 12.414 1 57.06 81 GLN B O 1
ATOM 1708 N N . ASP B 1 82 ? 6.93 25.25 12.297 1 52.59 82 ASP B N 1
ATOM 1709 C CA . ASP B 1 82 ? 5.562 25.562 11.891 1 52.59 82 ASP B CA 1
ATOM 1710 C C . ASP B 1 82 ? 5.215 24.891 10.562 1 52.59 82 ASP B C 1
ATOM 1712 O O . ASP B 1 82 ? 6.094 24.688 9.719 1 52.59 82 ASP B O 1
ATOM 1716 N N . TRP B 1 83 ? 4.156 24.156 10.602 1 55.34 83 TRP B N 1
ATOM 1717 C CA . TRP B 1 83 ? 3.57 23.688 9.352 1 55.34 83 TRP B CA 1
ATOM 1718 C C . TRP B 1 83 ? 3.674 24.734 8.258 1 55.34 83 TRP B C 1
ATOM 1720 O O . TRP B 1 83 ? 3.527 24.438 7.074 1 55.34 83 TRP B O 1
ATOM 1730 N N . LYS B 1 84 ? 3.924 26.016 8.828 1 48.91 84 LYS B N 1
ATOM 1731 C CA . LYS B 1 84 ? 4.047 27.141 7.914 1 48.91 84 LYS B CA 1
ATOM 1732 C C . LYS B 1 84 ? 5.168 26.906 6.906 1 48.91 84 LYS B C 1
ATOM 1734 O O . LYS B 1 84 ? 5.102 27.391 5.773 1 48.91 84 LYS B O 1
ATOM 1739 N N . TYR B 1 85 ? 6.203 26.391 7.48 1 47.91 85 TYR B N 1
ATOM 1740 C CA . TYR B 1 85 ? 7.348 26.25 6.59 1 47.91 85 TYR B CA 1
ATOM 1741 C C . TYR B 1 85 ? 7.035 25.281 5.449 1 47.91 85 TYR B C 1
ATOM 1743 O O . TYR B 1 85 ? 7.797 25.172 4.484 1 47.91 85 TYR B O 1
ATOM 1751 N N . ALA B 1 86 ? 6.324 24.25 5.77 1 45.84 86 ALA B N 1
ATOM 1752 C CA . ALA B 1 86 ? 5.824 23.641 4.539 1 45.84 86 ALA B CA 1
ATOM 1753 C C . ALA B 1 86 ? 5.238 24.688 3.604 1 45.84 86 ALA B C 1
ATOM 1755 O O . ALA B 1 86 ? 4.844 24.375 2.479 1 45.84 86 ALA B O 1
ATOM 1756 N N . VAL B 1 87 ? 4.949 25.922 4.254 1 41.06 87 VAL B N 1
ATOM 1757 C CA . VAL B 1 87 ? 4.562 27.141 3.541 1 41.06 87 VAL B CA 1
ATOM 1758 C C . VAL B 1 87 ? 5.805 27.969 3.236 1 41.06 87 VAL B C 1
ATOM 1760 O O . VAL B 1 87 ? 6.715 28.078 4.062 1 41.06 87 VAL B O 1
ATOM 1763 N N . ARG B 1 88 ? 6.281 28.109 2.215 1 40.88 88 ARG B N 1
ATOM 1764 C CA . ARG B 1 88 ? 7.414 28.953 1.829 1 40.88 88 ARG B CA 1
ATOM 1765 C C . ARG B 1 88 ? 7.508 30.188 2.721 1 40.88 88 ARG B C 1
ATOM 1767 O O . ARG B 1 88 ? 6.539 30.938 2.861 1 40.88 88 ARG B O 1
ATOM 1774 N N . PRO B 1 89 ? 8.406 30.297 3.58 1 36.88 89 PRO B N 1
ATOM 1775 C CA . PRO B 1 89 ? 8.648 31.531 4.324 1 36.88 89 PRO B CA 1
ATOM 1776 C C . PRO B 1 89 ? 8.562 32.781 3.445 1 36.88 89 PRO B C 1
ATOM 1778 O O . PRO B 1 89 ? 8.023 33.812 3.871 1 36.88 89 PRO B O 1
ATOM 1781 N N . ASN B 1 90 ? 9.633 32.969 2.693 1 38.88 90 ASN B N 1
ATOM 1782 C CA . ASN B 1 90 ? 9.945 34.281 2.098 1 38.88 90 ASN B CA 1
ATOM 1783 C C . ASN B 1 90 ? 8.758 34.844 1.316 1 38.88 90 ASN B C 1
ATOM 1785 O O . ASN B 1 90 ? 8.844 35.906 0.747 1 38.88 90 ASN B O 1
ATOM 1789 N N . SER B 1 91 ? 8.055 34.125 0.362 1 40.31 91 SER B N 1
ATOM 1790 C CA . SER B 1 91 ? 7.211 34.906 -0.531 1 40.31 91 SER B CA 1
ATOM 1791 C C . SER B 1 91 ? 5.973 35.438 0.193 1 40.31 91 SER B C 1
ATOM 1793 O O . SER B 1 91 ? 5.441 34.75 1.083 1 40.31 91 SER B O 1
ATOM 1795 N N . VAL B 1 92 ? 5.68 36.688 0.479 1 41.72 92 VAL B N 1
ATOM 1796 C CA . VAL B 1 92 ? 4.375 37.312 0.563 1 41.72 92 VAL B CA 1
ATOM 1797 C C . VAL B 1 92 ? 3.279 36.312 0.203 1 41.72 92 VAL B C 1
ATOM 1799 O O . VAL B 1 92 ? 2.143 36.719 -0.077 1 41.72 92 VAL B O 1
ATOM 1802 N N . GLU B 1 93 ? 3.479 34.969 -0.281 1 44.41 93 GLU B N 1
ATOM 1803 C CA . GLU B 1 93 ? 2.82 33.969 -1.093 1 44.41 93 GLU B CA 1
ATOM 1804 C C . GLU B 1 93 ? 1.739 33.25 -0.296 1 44.41 93 GLU B C 1
ATOM 1806 O O . GLU B 1 93 ? 1.835 33.125 0.927 1 44.41 93 GLU B O 1
ATOM 1811 N N . GLN B 1 94 ? 0.739 33 -0.934 1 53.91 94 GLN B N 1
ATOM 1812 C CA . GLN B 1 94 ? -0.556 32.406 -0.662 1 53.91 94 GLN B CA 1
ATOM 1813 C C . GLN B 1 94 ? -0.395 31.094 0.113 1 53.91 94 GLN B C 1
ATOM 1815 O O . GLN B 1 94 ? 0.542 30.328 -0.134 1 53.91 94 GLN B O 1
ATOM 1820 N N . PRO B 1 95 ? -0.972 31.172 1.275 1 60.34 95 PRO B N 1
ATOM 1821 C CA . PRO B 1 95 ? -0.981 29.938 2.062 1 60.34 95 PRO B CA 1
ATOM 1822 C C . PRO B 1 95 ? -1.104 28.688 1.195 1 60.34 95 PRO B C 1
ATOM 1824 O O . PRO B 1 95 ? -1.79 28.703 0.171 1 60.34 95 PRO B O 1
ATOM 1827 N N . LEU B 1 96 ? -0.095 27.734 1.462 1 73.12 96 LEU B N 1
ATOM 1828 C CA . LEU B 1 96 ? -0.158 26.453 0.76 1 73.12 96 LEU B CA 1
ATOM 1829 C C . LEU B 1 96 ? -1.475 25.734 1.049 1 73.12 96 LEU B C 1
ATOM 1831 O O . LEU B 1 96 ? -1.912 24.891 0.264 1 73.12 96 LEU B O 1
ATOM 1835 N N . ALA B 1 97 ? -2.047 26.266 2.258 1 78.12 97 ALA B N 1
ATOM 1836 C CA . ALA B 1 97 ? -3.26 25.562 2.672 1 78.12 97 ALA B CA 1
ATOM 1837 C C . ALA B 1 97 ? -4.293 26.547 3.229 1 78.12 97 ALA B C 1
ATOM 1839 O O . ALA B 1 97 ? -3.951 27.656 3.643 1 78.12 97 ALA B O 1
ATOM 1840 N N . TYR B 1 98 ? -5.496 26.203 3.115 1 79.62 98 TYR B N 1
ATOM 1841 C CA . TYR B 1 98 ? -6.629 26.922 3.689 1 79.62 98 TYR B CA 1
ATOM 1842 C C . TYR B 1 98 ? -7.508 25.984 4.516 1 79.62 98 TYR B C 1
ATOM 1844 O O . TYR B 1 98 ? -7.402 24.766 4.398 1 79.62 98 TYR B O 1
ATOM 1852 N N . ILE B 1 99 ? -8.141 26.609 5.426 1 80.19 99 ILE B N 1
ATOM 1853 C CA . ILE B 1 99 ? -9.086 25.828 6.207 1 80.19 99 ILE B CA 1
ATOM 1854 C C . ILE B 1 99 ? -10.305 25.484 5.352 1 80.19 99 ILE B C 1
ATOM 1856 O O . ILE B 1 99 ? -10.945 26.375 4.789 1 80.19 99 ILE B O 1
ATOM 1860 N N 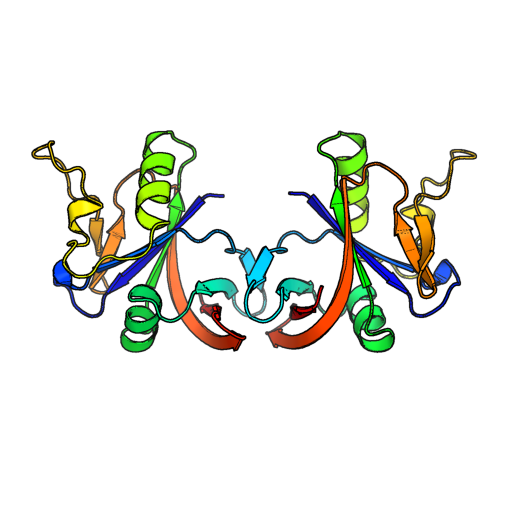. HIS B 1 100 ? -10.336 24.25 5.125 1 77.56 100 HIS B N 1
ATOM 1861 C CA . HIS B 1 100 ? -11.477 23.75 4.367 1 77.56 100 HIS B CA 1
ATOM 1862 C C . HIS B 1 100 ? -12.625 23.375 5.293 1 77.56 100 HIS B C 1
ATOM 1864 O O . HIS B 1 100 ? -12.562 23.609 6.5 1 77.56 100 HIS B O 1
ATOM 1870 N N . LEU B 1 101 ? -13.477 22.5 4.641 1 70.19 101 LEU B N 1
ATOM 1871 C CA . LEU B 1 101 ? -14.641 21.984 5.348 1 70.19 101 LEU B CA 1
ATOM 1872 C C . LEU B 1 101 ? -14.227 21.188 6.586 1 70.19 101 LEU B C 1
ATOM 1874 O O . LEU B 1 101 ? -13.172 20.547 6.594 1 70.19 101 LEU B O 1
ATOM 1878 N N . ASP B 1 102 ? -14.898 21.344 7.68 1 78.75 102 ASP B N 1
ATOM 1879 C CA . ASP B 1 102 ? -14.766 20.609 8.945 1 78.75 102 ASP B CA 1
ATOM 1880 C C . ASP B 1 102 ? -13.5 21.031 9.68 1 78.75 102 ASP B C 1
ATOM 1882 O O . ASP B 1 102 ? -12.898 20.219 10.398 1 78.75 102 ASP B O 1
ATOM 1886 N N . ASN B 1 103 ? -12.898 22.266 9.195 1 88.12 103 ASN B N 1
ATOM 1887 C CA . ASN B 1 103 ? -11.766 22.875 9.891 1 88.12 103 ASN B CA 1
ATOM 1888 C C . ASN B 1 103 ? -10.477 22.094 9.656 1 88.12 103 ASN B C 1
ATOM 1890 O O . ASN B 1 103 ? -9.656 21.953 10.57 1 88.12 103 ASN B O 1
ATOM 1894 N N . LEU B 1 104 ? -10.43 21.453 8.547 1 92.44 104 LEU B N 1
ATOM 1895 C CA . LEU B 1 104 ? -9.195 20.781 8.156 1 92.44 104 LEU B CA 1
ATOM 1896 C C . LEU B 1 104 ? -8.398 21.625 7.164 1 92.44 104 LEU B C 1
ATOM 1898 O O . LEU B 1 104 ? -8.984 22.266 6.293 1 92.44 104 LEU B O 1
ATOM 1902 N N . PRO B 1 105 ? -7.117 21.609 7.309 1 91.62 105 PRO B N 1
ATOM 1903 C CA . PRO B 1 105 ? -6.305 22.297 6.309 1 91.62 105 PRO B CA 1
ATOM 1904 C C . PRO B 1 105 ? -6.293 21.594 4.957 1 91.62 105 PRO B C 1
ATOM 1906 O O . PRO B 1 105 ? -6.109 20.375 4.898 1 91.62 105 PRO B O 1
ATOM 1909 N N . ALA B 1 106 ? -6.551 22.328 3.916 1 91.94 106 ALA B N 1
ATOM 1910 C CA . ALA B 1 106 ? -6.527 21.797 2.553 1 91.94 106 ALA B CA 1
ATOM 1911 C C . ALA B 1 106 ? -5.535 22.562 1.685 1 91.94 106 ALA B C 1
ATOM 1913 O O . ALA B 1 106 ? -5.484 23.797 1.734 1 91.94 106 ALA B O 1
ATOM 1914 N N . LEU B 1 107 ? -4.715 21.766 0.946 1 89.25 107 LEU B N 1
ATOM 1915 C CA . LEU B 1 107 ? -3.807 22.406 0.006 1 89.25 107 LEU B CA 1
ATOM 1916 C C . LEU B 1 107 ? -4.578 23.062 -1.135 1 89.25 107 LEU B C 1
ATOM 1918 O O . LEU B 1 107 ? -5.551 22.5 -1.636 1 89.25 107 LEU B O 1
ATOM 1922 N N . TRP B 1 108 ? -4.121 24.203 -1.571 1 83.5 108 TRP B N 1
ATOM 1923 C CA . TRP B 1 108 ? -4.863 24.984 -2.555 1 83.5 108 TRP B CA 1
ATOM 1924 C C . TRP B 1 108 ? -4.293 24.781 -3.955 1 83.5 108 TRP B C 1
ATOM 1926 O O . TRP B 1 108 ? -5.02 24.859 -4.945 1 83.5 108 TRP B O 1
ATOM 1936 N N . GLU B 1 109 ? -3.102 24.531 -4.051 1 85.88 109 GLU B N 1
ATOM 1937 C CA . GLU B 1 109 ? -2.459 24.5 -5.363 1 85.88 109 GLU B CA 1
ATOM 1938 C C . GLU B 1 109 ? -1.914 23.109 -5.684 1 85.88 109 GLU B C 1
ATOM 1940 O O . GLU B 1 109 ? -1.659 22.312 -4.781 1 85.88 109 GLU B O 1
ATOM 1945 N N . GLU B 1 110 ? -1.778 22.891 -6.973 1 91.62 110 GLU B N 1
ATOM 1946 C CA . GLU B 1 110 ? -1.09 21.719 -7.5 1 91.62 110 GLU B CA 1
ATOM 1947 C C . GLU B 1 110 ? -1.821 20.438 -7.125 1 91.62 110 GLU B C 1
ATOM 1949 O O . GLU B 1 110 ? -1.191 19.406 -6.898 1 91.62 110 GLU B O 1
ATOM 1954 N N . VAL B 1 111 ? -3.137 20.594 -6.84 1 94.25 111 VAL B N 1
ATOM 1955 C CA . VAL B 1 111 ? -3.926 19.438 -6.41 1 94.25 111 VAL B CA 1
ATOM 1956 C C . VAL B 1 111 ? -4.855 19 -7.539 1 94.25 111 VAL B C 1
ATOM 1958 O O . VAL B 1 111 ? -5.586 19.828 -8.102 1 94.25 111 VAL B O 1
ATOM 1961 N N . MET B 1 112 ? -4.758 17.75 -7.887 1 96.62 112 MET B N 1
ATOM 1962 C CA . MET B 1 112 ? -5.648 17.188 -8.898 1 96.62 112 MET B CA 1
ATOM 1963 C C . MET B 1 112 ? -7.039 16.938 -8.32 1 96.62 112 MET B C 1
ATOM 1965 O O . MET B 1 112 ? -8.039 17.359 -8.906 1 96.62 112 MET B O 1
ATOM 1969 N N . PHE B 1 113 ? -7.168 16.297 -7.16 1 96.38 113 PHE B N 1
ATOM 1970 C CA . PHE B 1 113 ? -8.422 16.094 -6.441 1 96.38 113 PHE B CA 1
ATOM 1971 C C . PHE B 1 113 ? -8.164 15.852 -4.961 1 96.38 113 PHE B C 1
ATOM 1973 O O . PHE B 1 113 ? -7.027 15.617 -4.555 1 96.38 113 PHE B O 1
ATOM 1980 N N . ARG B 1 114 ? -9.18 15.961 -4.188 1 96.06 114 ARG B N 1
ATOM 1981 C CA . ARG B 1 114 ? -9.125 15.758 -2.742 1 96.06 114 ARG B CA 1
ATOM 1982 C C . ARG B 1 114 ? -10.109 14.68 -2.305 1 96.06 114 ARG B C 1
ATOM 1984 O O . ARG B 1 114 ? -11.227 14.602 -2.826 1 96.06 114 ARG B O 1
ATOM 1991 N N . LEU B 1 115 ? -9.672 13.922 -1.383 1 96.69 115 LEU B N 1
ATOM 1992 C CA . LEU B 1 115 ? -10.539 12.953 -0.715 1 96.69 115 LEU B CA 1
ATOM 1993 C C . LEU B 1 115 ? -10.688 13.297 0.764 1 96.69 115 LEU B C 1
ATOM 1995 O O . LEU B 1 115 ? -9.695 13.438 1.479 1 96.69 115 LEU B O 1
ATOM 1999 N N . TYR B 1 116 ? -11.859 13.445 1.161 1 96.69 116 TYR B N 1
ATOM 2000 C CA . TYR B 1 116 ? -12.156 13.625 2.578 1 96.69 116 TYR B CA 1
ATOM 2001 C C . TYR B 1 116 ? -12.375 12.281 3.262 1 96.69 116 TYR B C 1
ATOM 2003 O O . TYR B 1 116 ? -13.273 11.523 2.889 1 96.69 116 TYR B O 1
ATOM 2011 N N . CYS B 1 117 ? -11.578 12.07 4.289 1 97.5 117 CYS B N 1
ATOM 2012 C CA . CYS B 1 117 ? -11.469 10.695 4.746 1 97.5 117 CYS B CA 1
ATOM 2013 C C . CYS B 1 117 ? -11.75 10.594 6.242 1 97.5 117 CYS B C 1
ATOM 2015 O O . CYS B 1 117 ? -11.406 11.5 7.004 1 97.5 117 CYS B O 1
ATOM 2017 N N . THR B 1 118 ? -12.32 9.453 6.59 1 97.5 118 THR B N 1
ATOM 2018 C CA . THR B 1 118 ? -12.516 9.055 7.98 1 97.5 118 THR B CA 1
ATOM 2019 C C . THR B 1 118 ? -11.867 7.695 8.242 1 97.5 118 THR B C 1
ATOM 2021 O O . THR B 1 118 ? -12.117 6.727 7.527 1 97.5 118 THR B O 1
ATOM 2024 N N . PRO B 1 119 ? -11.047 7.652 9.266 1 97.88 119 PRO B N 1
ATOM 2025 C CA . PRO B 1 119 ? -10.445 6.355 9.562 1 97.88 119 PRO B CA 1
ATOM 2026 C C . PRO B 1 119 ? -11.477 5.285 9.906 1 97.88 119 PRO B C 1
ATOM 2028 O O . PRO B 1 119 ? -12.469 5.57 10.586 1 97.88 119 PRO B O 1
ATOM 2031 N N . GLU B 1 120 ? -11.242 4.156 9.344 1 97.25 120 GLU B N 1
ATOM 2032 C CA . GLU B 1 120 ? -12.078 3.002 9.656 1 97.25 120 GLU B CA 1
ATOM 2033 C C . GLU B 1 120 ? -11.344 2.033 10.586 1 97.25 120 GLU B C 1
ATOM 2035 O O . GLU B 1 120 ? -11.93 1.497 11.523 1 97.25 120 GLU B O 1
ATOM 2040 N N . ARG B 1 121 ? -10.125 1.731 10.266 1 96.94 121 ARG B N 1
ATOM 2041 C CA . ARG B 1 121 ? -9.289 0.802 11.016 1 96.94 121 ARG B CA 1
ATOM 2042 C C . ARG B 1 121 ? -7.828 1.24 10.992 1 96.94 121 ARG B C 1
ATOM 2044 O O . ARG B 1 121 ? -7.34 1.74 9.977 1 96.94 121 ARG B O 1
ATOM 2051 N N . THR B 1 122 ? -7.156 1.07 12.156 1 98.19 122 THR B N 1
ATOM 2052 C CA . THR B 1 122 ? -5.715 1.278 12.242 1 98.19 122 THR B CA 1
ATOM 2053 C C . THR B 1 122 ? -5.027 0.06 12.852 1 98.19 122 THR B C 1
ATOM 2055 O O . THR B 1 122 ? -5.453 -0.441 13.898 1 98.19 122 THR B O 1
ATOM 2058 N N . ILE B 1 123 ? -4.012 -0.413 12.242 1 98.06 123 ILE B N 1
ATOM 2059 C CA . ILE B 1 123 ? -3.332 -1.627 12.68 1 98.06 123 ILE B CA 1
ATOM 2060 C C . ILE B 1 123 ? -1.862 -1.322 12.961 1 98.06 123 ILE B C 1
ATOM 2062 O O . ILE B 1 123 ? -1.093 -1.038 12.039 1 98.06 123 ILE B O 1
ATOM 2066 N N . PRO B 1 124 ? -1.459 -1.428 14.211 1 97.44 124 PRO B N 1
ATOM 2067 C CA . PRO B 1 124 ? -0.038 -1.243 14.508 1 97.44 124 PRO B CA 1
ATOM 2068 C C . PRO B 1 124 ? 0.821 -2.418 14.047 1 97.44 124 PRO B C 1
ATOM 2070 O O . PRO B 1 124 ? 0.448 -3.576 14.25 1 97.44 124 PRO B O 1
ATOM 2073 N N . VAL B 1 125 ? 1.888 -2.176 13.375 1 97.5 125 VAL B N 1
ATOM 2074 C CA . VAL B 1 125 ? 2.879 -3.156 12.945 1 97.5 125 VAL B CA 1
ATOM 2075 C C . VAL B 1 125 ? 4.285 -2.594 13.156 1 97.5 125 VAL B C 1
ATOM 2077 O O . VAL B 1 125 ? 4.754 -1.774 12.359 1 97.5 125 VAL B O 1
ATOM 2080 N N . GLN B 1 126 ? 4.992 -3.049 14.172 1 96.56 126 GLN B N 1
ATOM 2081 C CA . GLN B 1 126 ? 6.32 -2.566 14.531 1 96.56 126 GLN B CA 1
ATOM 2082 C C . GLN B 1 126 ? 6.34 -1.047 14.664 1 96.56 126 GLN B C 1
ATOM 2084 O O . GLN B 1 126 ? 5.637 -0.482 15.5 1 96.56 126 GLN B O 1
ATOM 2089 N N . ASP B 1 127 ? 7.066 -0.341 13.773 1 95.69 127 ASP B N 1
ATOM 2090 C CA . ASP B 1 127 ? 7.219 1.106 13.883 1 95.69 127 ASP B CA 1
ATOM 2091 C C . ASP B 1 127 ? 6.301 1.831 12.898 1 95.69 127 ASP B C 1
ATOM 2093 O O . ASP B 1 127 ? 6.551 2.982 12.539 1 95.69 127 ASP B O 1
ATOM 2097 N N . HIS B 1 128 ? 5.258 1.174 12.469 1 96.94 128 HIS B N 1
ATOM 2098 C CA . HIS B 1 128 ? 4.27 1.781 11.586 1 96.94 128 HIS B CA 1
ATOM 2099 C C . HIS B 1 128 ? 2.85 1.448 12.039 1 96.94 128 HIS B C 1
ATOM 2101 O O . HIS B 1 128 ? 2.654 0.601 12.914 1 96.94 128 HIS B O 1
ATOM 2107 N N . GLU B 1 129 ? 1.938 2.158 11.438 1 97.62 129 GLU B N 1
ATOM 2108 C CA . GLU B 1 129 ? 0.514 1.834 11.461 1 97.62 129 GLU B CA 1
ATOM 2109 C C . GLU B 1 129 ? -0.052 1.731 10.047 1 97.62 129 GLU B C 1
ATOM 2111 O O . GLU B 1 129 ? 0.23 2.578 9.195 1 97.62 129 GLU B O 1
ATOM 2116 N N . ILE B 1 130 ? -0.767 0.688 9.82 1 98.5 130 ILE B N 1
ATOM 2117 C CA . ILE B 1 130 ? -1.563 0.592 8.602 1 98.5 130 ILE B CA 1
ATOM 2118 C C . ILE B 1 130 ? -2.93 1.236 8.828 1 98.5 130 ILE B C 1
ATOM 2120 O O . ILE B 1 130 ? -3.676 0.828 9.719 1 98.5 130 ILE B O 1
ATOM 2124 N N . TRP B 1 131 ? -3.221 2.24 8.016 1 98.69 131 TRP B N 1
ATOM 2125 C CA . TRP B 1 131 ? -4.488 2.957 8.125 1 98.69 131 TRP B CA 1
ATOM 2126 C C . TRP B 1 131 ? -5.453 2.523 7.027 1 98.69 131 TRP B C 1
ATOM 2128 O O . TRP B 1 131 ? -5.074 2.426 5.859 1 98.69 131 TRP B O 1
ATOM 2138 N N . VAL B 1 132 ? -6.637 2.188 7.383 1 98.75 132 VAL B N 1
ATOM 2139 C CA . VAL B 1 132 ? -7.762 1.982 6.477 1 98.75 132 VAL B CA 1
ATOM 2140 C C . VAL B 1 132 ? -8.797 3.088 6.68 1 98.75 132 VAL B C 1
ATOM 2142 O O . VAL B 1 132 ? -9.219 3.354 7.809 1 98.75 132 VAL B O 1
ATOM 2145 N N . ALA B 1 133 ? -9.148 3.736 5.594 1 98.62 133 ALA B N 1
ATOM 2146 C CA . ALA B 1 133 ? -10.031 4.883 5.762 1 98.62 133 ALA B CA 1
ATOM 2147 C C . ALA B 1 133 ? -11.148 4.871 4.723 1 98.62 133 ALA B C 1
ATOM 2149 O O . ALA B 1 133 ? -10.953 4.406 3.596 1 98.62 133 ALA B O 1
ATOM 2150 N N . LYS B 1 134 ? -12.266 5.348 5.148 1 98.06 134 LYS B N 1
ATOM 2151 C CA . LYS B 1 134 ? -13.398 5.586 4.266 1 98.06 134 LYS B CA 1
ATOM 2152 C C . LYS B 1 134 ? -13.266 6.918 3.537 1 98.06 134 LYS B C 1
ATOM 2154 O O . LYS B 1 134 ? -12.742 7.887 4.094 1 98.06 134 LYS B O 1
ATOM 2159 N N . ILE B 1 135 ? -13.703 6.871 2.354 1 96.12 135 ILE B N 1
ATOM 2160 C CA . ILE B 1 135 ? -13.688 8.086 1.548 1 96.12 135 ILE B CA 1
ATOM 2161 C C . ILE B 1 135 ? -15.117 8.594 1.362 1 96.12 135 ILE B C 1
ATOM 2163 O O . ILE B 1 135 ? -16.062 7.805 1.271 1 96.12 135 ILE B O 1
#

InterPro domains:
  IPR002563 Flavin reductase like domain [PF01613] (2-135)
  IPR012349 FMN-binding split barrel [G3DSA:2.30.110.10] (1-135)
  IPR050268 NADH-dependent flavin reductase [PTHR30466] (2-135)

Sequence (270 aa):
IVVILTTSTSPNPRDWRAITLSSFTSLSLDPHPLITFNVKTPSACATAMHARNRFIVHAMLPTTRAADFAARFSLPYVPGQDWKYAVRPNSVEQPLAYIHLDNLPALWEEVMFRLYCTPERTIPVQDHEIWVAKIIVVILTTSTSPNPRDWRAITLSSFTSLSLDPHPLITFNVKTPSACATAMHARNRFIVHAMLPTTRAADFAARFSLPYVPGQDWKYAVRPNSVEQPLAYIHLDNLPALWEEVMFRLYCTPERTIPVQDHEIWVAKI

Solvent-accessible surface area (backbone atoms only — not comparable to full-atom values): 14699 Å² total; per-residue (Å²): 134,55,34,40,34,24,22,24,73,43,80,48,59,80,44,38,34,60,37,38,42,89,45,67,36,82,59,31,68,52,92,57,46,28,34,33,34,62,43,62,50,90,41,73,50,56,54,30,36,68,74,44,49,38,36,33,40,28,38,42,38,99,45,74,66,32,50,54,52,40,58,60,28,60,49,82,86,52,92,88,59,44,49,58,60,77,25,72,79,86,58,100,68,77,67,54,48,43,76,38,97,85,44,28,50,33,70,70,64,54,57,69,49,76,42,62,32,35,72,72,46,76,44,81,52,85,44,18,31,43,38,31,27,38,95,134,55,34,39,36,25,22,22,70,42,76,49,61,82,43,37,33,60,35,38,40,89,46,65,35,83,59,32,68,51,93,57,48,29,34,34,33,64,43,64,47,92,40,76,48,57,54,30,35,66,74,44,49,39,36,33,41,30,39,40,38,98,44,72,67,32,50,53,52,40,58,59,28,58,49,82,85,51,90,86,59,46,48,51,60,77,22,71,76,84,54,101,60,75,64,49,49,42,75,39,82,95,45,26,48,34,71,71,63,54,55,68,50,75,41,64,32,33,70,72,46,75,43,81,50,86,43,20,31,43,38,32,26,35,95